Protein AF-A0A8T3AVR4-F1 (afdb_monomer)

Secondary structure (DSSP, 8-state):
-HHHHHHHHHT-TT--HHHHHHHHHHHHHHHTTS-HHHHHHHHHHHHHHHHH-GGGGGGTS-----S---------------TT-TT--HHHHHHHTSS----SS-S-GGGG-GGG---HHHHHHTT-SSHHHHHHHHHHHHHHH-TTT-----HHHHHT--HHHHHHHHHHS--SS------SS--S-SS-GGGSTT---------------------------------PPPP----

InterPro domains:
  IPR005612 CCAAT-binding factor [PF03914] (1-137)
  IPR027193 Nucleolar complex protein 4-like [PTHR12455] (3-201)

Organism: Dendrobium nobile (NCBI:txid94219)

Nearest PDB structures (foldseek):
  6rxt-assembly1_US  TM=8.540E-01  e=4.980E-08  Thermochaetoides thermophila
  7mq9-assembly1_SU  TM=8.862E-01  e=3.737E-07  Homo sapiens
  6zqb-assembly1_US  TM=7.939E-01  e=5.881E-07  Saccharomyces cerevisiae S288C
  6zqg-assembly1_US  TM=7.498E-01  e=2.905E-07  Saccharomyces cerevisiae S288C
  6zqe-assembly1_US  TM=7.770E-01  e=1.191E-06  Saccharomyces cerevisiae S288C

Mean predicted aligned error: 16.41 Å

Foldseek 3Di:
DVLLVVLVVLVDPPDDPLLLLLLLQLLLVVLVVDPPLVNLLSLLSNLLSCLSDVLQCCLAVVPPPPPPPPDDDDDDDDDDDDVPPPPDPPVNVVVVLVDAQADNPDPDSNPRCSSVGHSVSLVVQCPPPQVVSVVSSVVSVVCSVVVVPDDRDDSVVSVVDDPVVSVVVVVPDDDPDPPDPCDVDDDPDPDDCVVPPPDDPPPPPPPDPDDDDDDDDDDDDDDDDDDDDDDDDDDDDDD

Radius of gyration: 30.52 Å; Cα contacts (8 Å, |Δi|>4): 148; chains: 1; bounding box: 80×56×84 Å

Solvent-accessible surface area (backbone atoms only — not comparable to full-atom values): 15862 Å² total; per-residue (Å²): 106,72,69,56,52,48,51,60,65,70,64,50,90,83,66,54,63,50,49,54,28,25,50,44,50,53,47,40,60,47,40,80,77,44,58,72,38,56,28,54,41,47,53,44,51,43,50,40,49,45,73,72,37,67,87,49,42,54,31,76,55,68,78,73,76,71,92,77,73,89,73,91,81,85,90,84,86,89,84,96,82,72,99,82,69,89,79,69,54,71,67,60,61,54,55,62,71,72,57,71,60,50,44,83,86,51,85,51,43,82,77,15,35,31,79,70,30,66,54,60,54,55,63,55,40,45,73,39,92,51,66,71,51,14,52,50,47,57,49,48,60,57,42,68,74,45,57,90,81,56,77,82,68,69,61,72,74,39,64,77,49,38,65,68,52,54,51,52,51,59,73,66,50,85,72,93,62,83,87,66,89,70,58,97,58,84,72,92,58,97,69,59,63,83,80,39,82,92,58,78,84,78,82,80,79,77,80,79,77,89,70,89,80,90,78,91,89,89,83,75,91,80,82,83,77,88,79,88,72,91,76,83,82,81,85,81,82,89,130

pLDDT: mean 72.27, std 22.05, range [27.5, 94.25]

Sequence (239 aa):
MALQLLDTCLKSSYLPAYLAAAFTKKLSRLALSVPPSGELIIIALIHNLLRRHPSINFLVQQQVDDLVNGDASAEGDDFEENVRKSYADPAVQSMKHCIDPFNNEEANPLKSNAMRSSLWEIDTLRHHYCPAVSRFVASLENDLTVRAKTSEMAISDFSSGSYATIFREEVRRRIKQCPVAFYRETPTCLFNESDFPGWSFGDQQVAVEENGNGVDRVVGTITLESEDRDVKRLRIESY

Structure (mmCIF, N/CA/C/O backbone):
data_AF-A0A8T3AVR4-F1
#
_entry.id   AF-A0A8T3AVR4-F1
#
loop_
_atom_site.group_PDB
_atom_site.id
_atom_si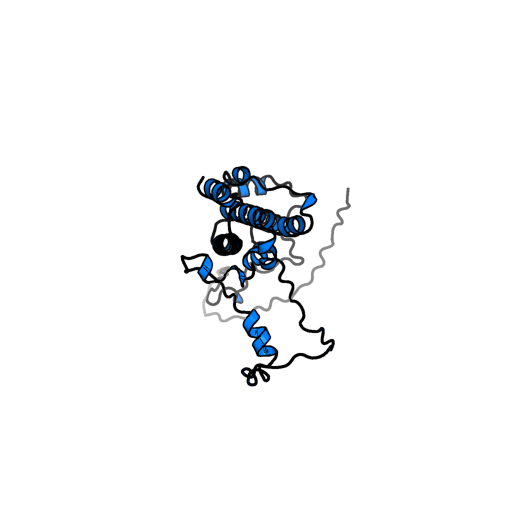te.type_symbol
_atom_site.label_atom_id
_atom_site.label_alt_id
_atom_site.label_comp_id
_atom_site.label_asym_id
_atom_site.label_entity_id
_atom_site.label_seq_id
_atom_site.pdbx_PDB_ins_code
_atom_site.Cartn_x
_atom_site.Cartn_y
_atom_site.Cartn_z
_atom_site.occupancy
_atom_site.B_iso_or_equiv
_atom_site.auth_seq_id
_atom_site.auth_comp_id
_atom_site.auth_asym_id
_atom_site.auth_atom_id
_atom_site.pdbx_PDB_model_num
ATOM 1 N N . MET A 1 1 ? 14.363 -4.534 10.040 1.00 69.44 1 MET A N 1
ATOM 2 C CA . MET A 1 1 ? 15.709 -4.922 9.553 1.00 69.44 1 MET A CA 1
ATOM 3 C C . MET A 1 1 ? 15.735 -5.253 8.058 1.00 69.44 1 MET A C 1
ATOM 5 O O . MET A 1 1 ? 16.339 -4.490 7.321 1.00 69.44 1 MET A O 1
ATOM 9 N N . ALA A 1 2 ? 15.059 -6.302 7.563 1.00 84.75 2 ALA A N 1
ATOM 10 C CA . ALA A 1 2 ? 15.118 -6.663 6.131 1.00 84.75 2 ALA A CA 1
ATOM 11 C C . ALA A 1 2 ? 14.652 -5.538 5.176 1.00 84.75 2 ALA A C 1
ATOM 13 O O . ALA A 1 2 ? 15.338 -5.220 4.211 1.00 84.75 2 ALA A O 1
ATOM 14 N N . LEU A 1 3 ? 13.538 -4.864 5.491 1.00 86.00 3 LEU A N 1
ATOM 15 C CA . LEU A 1 3 ? 13.007 -3.761 4.672 1.00 86.00 3 LEU A CA 1
ATOM 16 C C . LEU A 1 3 ? 13.887 -2.493 4.684 1.00 86.00 3 LEU A C 1
ATOM 18 O O . LEU A 1 3 ? 13.856 -1.718 3.736 1.00 86.00 3 LEU A O 1
ATOM 22 N N . GLN A 1 4 ? 14.707 -2.296 5.721 1.00 87.94 4 GLN A N 1
ATOM 23 C CA . GLN A 1 4 ? 15.661 -1.176 5.781 1.00 87.94 4 GLN A CA 1
ATOM 24 C C . GLN A 1 4 ? 16.862 -1.422 4.863 1.00 87.94 4 GLN A C 1
ATOM 26 O O . GLN A 1 4 ? 17.336 -0.511 4.186 1.00 87.94 4 GLN A O 1
ATOM 31 N N . LEU A 1 5 ? 17.334 -2.672 4.812 1.00 89.44 5 LEU A N 1
ATOM 32 C CA . LEU A 1 5 ? 18.354 -3.078 3.850 1.00 89.44 5 LEU A CA 1
ATOM 33 C C . LEU A 1 5 ? 17.823 -2.933 2.424 1.00 89.44 5 LEU A C 1
ATOM 35 O O . LEU A 1 5 ? 18.527 -2.396 1.577 1.00 89.44 5 LEU A O 1
ATOM 39 N N . LEU A 1 6 ? 16.564 -3.321 2.188 1.00 90.38 6 LEU A N 1
ATOM 40 C CA . LEU A 1 6 ? 15.919 -3.150 0.888 1.00 90.38 6 LEU A CA 1
ATOM 41 C C . LEU A 1 6 ? 15.901 -1.682 0.443 1.00 90.38 6 LEU A C 1
ATOM 43 O O . LEU A 1 6 ? 16.305 -1.404 -0.680 1.00 90.38 6 LEU A O 1
ATOM 47 N N . ASP A 1 7 ? 15.510 -0.739 1.307 1.00 89.94 7 ASP A N 1
ATOM 48 C CA . ASP A 1 7 ? 15.572 0.691 0.961 1.00 89.94 7 ASP A CA 1
ATOM 49 C C . ASP A 1 7 ? 16.989 1.156 0.644 1.00 89.94 7 ASP A C 1
ATOM 51 O O . ASP A 1 7 ? 17.198 1.902 -0.307 1.00 89.94 7 ASP A O 1
ATOM 55 N N . THR A 1 8 ? 17.975 0.676 1.402 1.00 89.00 8 THR A N 1
ATOM 56 C CA . THR A 1 8 ? 19.383 1.014 1.167 1.00 89.00 8 THR A CA 1
ATOM 57 C C . THR A 1 8 ? 19.847 0.498 -0.198 1.00 89.00 8 THR A C 1
ATOM 59 O O . THR A 1 8 ? 20.474 1.237 -0.954 1.00 89.00 8 THR A O 1
ATOM 62 N N . CYS A 1 9 ? 19.488 -0.739 -0.558 1.00 88.50 9 CYS A N 1
ATOM 63 C CA . CYS A 1 9 ? 19.758 -1.307 -1.880 1.00 88.50 9 CYS A CA 1
ATOM 64 C C . CYS A 1 9 ? 19.052 -0.521 -2.996 1.00 88.50 9 CYS A C 1
ATOM 66 O O . CYS A 1 9 ? 19.642 -0.272 -4.046 1.00 88.50 9 CYS A O 1
ATOM 68 N N . LEU A 1 10 ? 17.809 -0.096 -2.754 1.00 87.44 10 LEU A N 1
ATOM 69 C CA . LEU A 1 10 ? 16.985 0.653 -3.703 1.00 87.44 10 LEU A CA 1
ATOM 70 C C . LEU A 1 10 ? 17.291 2.162 -3.745 1.00 87.44 10 LEU A C 1
ATOM 72 O O . LEU A 1 10 ? 16.714 2.889 -4.550 1.00 87.44 10 LEU A O 1
ATOM 76 N N . LYS A 1 11 ? 18.209 2.652 -2.908 1.00 87.62 11 LYS A N 1
ATOM 77 C CA . LYS A 1 11 ? 18.705 4.037 -2.935 1.00 87.62 11 LYS A CA 1
ATOM 78 C C . LYS A 1 11 ? 19.833 4.249 -3.952 1.00 87.62 11 LYS A C 1
ATOM 80 O O . LYS A 1 11 ? 20.248 5.381 -4.183 1.00 87.62 11 LYS A O 1
ATOM 85 N N . SER A 1 12 ? 20.341 3.175 -4.558 1.00 89.12 12 SER A N 1
ATOM 86 C CA . SER A 1 12 ? 21.404 3.246 -5.563 1.00 89.12 12 SER A CA 1
ATOM 87 C C . SER A 1 12 ? 20.975 4.051 -6.799 1.00 89.12 12 SER A C 1
ATOM 89 O O . SER A 1 12 ? 19.903 3.834 -7.359 1.00 89.12 12 SER A O 1
ATOM 91 N N . SER A 1 13 ? 21.838 4.955 -7.270 1.00 78.38 13 SER A N 1
ATOM 92 C CA . SER A 1 13 ? 21.580 5.824 -8.429 1.00 78.38 13 SER A CA 1
ATOM 93 C C . SER A 1 13 ? 21.615 5.101 -9.780 1.00 78.38 13 SER A C 1
ATOM 95 O O . SER A 1 13 ? 21.202 5.669 -10.785 1.00 78.38 13 SER A O 1
ATOM 97 N N . TYR A 1 14 ? 22.111 3.861 -9.823 1.00 84.25 14 TYR A N 1
ATOM 98 C CA . TYR A 1 14 ? 22.295 3.084 -11.057 1.00 84.25 14 TYR A CA 1
ATOM 99 C C . TYR A 1 14 ? 21.166 2.077 -11.316 1.00 84.25 14 TYR A C 1
ATOM 101 O O . TYR A 1 14 ? 21.337 1.127 -12.080 1.00 84.25 14 TYR A O 1
ATOM 109 N N . LEU A 1 15 ? 20.014 2.247 -10.666 1.00 87.62 15 LEU A N 1
ATOM 110 C CA . LEU A 1 15 ? 18.887 1.335 -10.825 1.00 87.62 15 LEU A CA 1
ATOM 111 C C . LEU A 1 15 ? 18.096 1.674 -12.095 1.00 87.62 15 LEU A C 1
ATOM 113 O O . LEU A 1 15 ? 17.616 2.802 -12.239 1.00 87.62 15 LEU A O 1
ATOM 117 N N . PRO A 1 16 ? 17.921 0.715 -13.020 1.00 91.25 16 PRO A N 1
ATOM 118 C CA . PRO A 1 16 ? 17.122 0.950 -14.208 1.00 91.25 16 PRO A CA 1
ATOM 119 C C . PRO A 1 16 ? 15.631 1.046 -13.855 1.00 91.25 16 PRO A C 1
ATOM 121 O O . PRO A 1 16 ? 15.139 0.363 -12.954 1.00 91.25 16 PRO A O 1
ATOM 124 N N . ALA A 1 17 ? 14.886 1.858 -14.610 1.00 90.56 17 ALA A N 1
ATOM 125 C CA . ALA A 1 17 ? 13.476 2.150 -14.329 1.00 90.56 17 ALA A CA 1
ATOM 126 C C . ALA A 1 17 ? 12.586 0.893 -14.289 1.00 90.56 17 ALA A C 1
ATOM 128 O O . ALA A 1 17 ? 11.721 0.784 -13.423 1.00 90.56 17 ALA A O 1
ATOM 129 N N . TYR A 1 18 ? 12.839 -0.092 -15.162 1.00 92.00 18 TYR A N 1
ATOM 130 C CA . TYR A 1 18 ? 12.075 -1.346 -15.178 1.00 92.00 18 TYR A CA 1
ATOM 131 C C . TYR A 1 18 ? 12.213 -2.141 -13.875 1.00 92.00 18 TYR A C 1
ATOM 133 O O . TYR A 1 18 ? 11.280 -2.831 -13.470 1.00 92.00 18 TYR A O 1
ATOM 141 N N . LEU A 1 19 ? 13.373 -2.050 -13.217 1.00 92.50 19 LEU A N 1
ATOM 142 C CA . LEU A 1 19 ? 13.640 -2.748 -11.968 1.00 92.50 19 LEU A CA 1
ATOM 143 C C . LEU A 1 19 ? 12.878 -2.076 -10.831 1.00 92.50 19 LEU A C 1
ATOM 145 O O . LEU A 1 19 ? 12.188 -2.760 -10.081 1.00 92.50 19 LEU A O 1
ATOM 149 N N . ALA A 1 20 ? 12.944 -0.743 -10.757 1.00 92.25 20 ALA A N 1
ATOM 150 C CA . ALA A 1 20 ? 12.165 0.036 -9.801 1.00 92.25 20 ALA A CA 1
ATOM 151 C C . ALA A 1 20 ? 10.661 -0.241 -9.962 1.00 92.25 20 ALA A C 1
ATOM 153 O O . ALA A 1 20 ? 10.004 -0.569 -8.981 1.00 92.25 20 ALA A O 1
ATOM 154 N N . ALA A 1 21 ? 10.139 -0.230 -11.194 1.00 92.69 21 ALA A N 1
ATOM 155 C CA . ALA A 1 21 ? 8.742 -0.563 -11.472 1.00 92.69 21 ALA A CA 1
ATOM 156 C C . ALA A 1 21 ? 8.368 -1.984 -11.022 1.00 92.69 21 ALA A C 1
ATOM 158 O O . ALA A 1 21 ? 7.337 -2.168 -10.378 1.00 92.69 21 ALA A O 1
ATOM 159 N N . ALA A 1 22 ? 9.207 -2.984 -11.314 1.00 93.81 22 ALA A N 1
ATOM 160 C CA . ALA A 1 22 ? 8.967 -4.365 -10.895 1.00 93.81 22 ALA A CA 1
ATOM 161 C C . ALA A 1 22 ? 8.940 -4.513 -9.368 1.00 93.81 22 ALA A C 1
ATOM 163 O O . ALA A 1 22 ? 8.061 -5.192 -8.838 1.00 93.81 22 ALA A O 1
ATOM 164 N N . PHE A 1 23 ? 9.858 -3.853 -8.654 1.00 93.06 23 PHE A N 1
ATOM 165 C CA . PHE A 1 23 ? 9.856 -3.843 -7.192 1.00 93.06 23 PHE A CA 1
ATOM 166 C C . PHE A 1 23 ? 8.634 -3.122 -6.633 1.00 93.06 23 PHE A C 1
ATOM 168 O O . PHE A 1 23 ? 7.962 -3.689 -5.777 1.00 93.06 23 PHE A O 1
ATOM 175 N N . THR A 1 24 ? 8.307 -1.930 -7.134 1.00 93.69 24 THR A N 1
ATOM 176 C CA . THR A 1 24 ? 7.118 -1.183 -6.708 1.00 93.69 24 THR A CA 1
ATOM 177 C C . THR A 1 24 ? 5.860 -2.024 -6.893 1.00 93.69 24 THR A C 1
ATOM 179 O O . THR A 1 24 ? 5.106 -2.197 -5.944 1.00 93.69 24 THR A O 1
ATOM 182 N N . LYS A 1 25 ? 5.676 -2.641 -8.064 1.00 93.81 25 LYS A N 1
ATOM 183 C CA . LYS A 1 25 ? 4.500 -3.466 -8.358 1.00 93.81 25 LYS A CA 1
ATOM 184 C C . LYS A 1 25 ? 4.428 -4.735 -7.498 1.00 93.81 25 LYS A C 1
ATOM 186 O O . LYS A 1 25 ? 3.364 -5.047 -6.966 1.00 93.81 25 LYS A O 1
ATOM 191 N N . LYS A 1 26 ? 5.548 -5.443 -7.287 1.00 93.19 26 LYS A N 1
ATOM 192 C CA . LYS A 1 26 ? 5.595 -6.602 -6.370 1.00 93.19 26 LYS A CA 1
ATOM 193 C C . LYS A 1 26 ? 5.296 -6.204 -4.926 1.00 93.19 26 LYS A C 1
ATOM 195 O O . LYS A 1 26 ? 4.556 -6.906 -4.243 1.00 93.19 26 LYS A O 1
ATOM 200 N N . LEU A 1 27 ? 5.834 -5.075 -4.467 1.00 93.62 27 LEU A N 1
ATOM 201 C CA . LEU A 1 27 ? 5.554 -4.534 -3.138 1.00 93.62 27 LEU A CA 1
ATOM 202 C C . LEU A 1 27 ? 4.074 -4.153 -2.992 1.00 93.62 27 LEU A C 1
ATOM 204 O O . LEU A 1 27 ? 3.465 -4.494 -1.984 1.00 93.62 27 LEU A O 1
ATOM 208 N N . SER A 1 28 ? 3.473 -3.535 -4.009 1.00 94.25 28 SER A N 1
ATOM 209 C CA . SER A 1 28 ? 2.044 -3.204 -4.034 1.00 94.25 28 SER A CA 1
ATOM 210 C C . SER A 1 28 ? 1.148 -4.440 -3.950 1.00 94.25 28 SER A C 1
ATOM 212 O O . SER A 1 28 ? 0.216 -4.459 -3.152 1.00 94.25 28 SER A O 1
ATOM 214 N N . ARG A 1 29 ? 1.458 -5.508 -4.698 1.00 93.44 29 ARG A N 1
ATOM 215 C CA . ARG A 1 29 ? 0.756 -6.799 -4.578 1.00 93.44 29 ARG A CA 1
ATOM 216 C C . A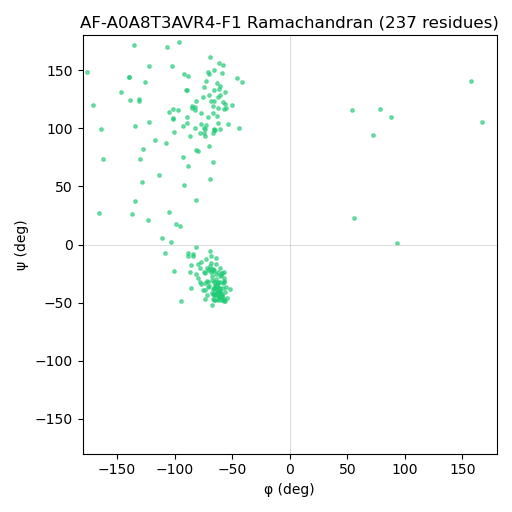RG A 1 29 ? 0.906 -7.406 -3.184 1.00 93.44 29 ARG A C 1
ATOM 218 O O . ARG A 1 29 ? -0.070 -7.894 -2.622 1.00 93.44 29 ARG A O 1
ATOM 225 N N . LEU A 1 30 ? 2.111 -7.349 -2.617 1.00 93.25 30 LEU A N 1
ATOM 226 C CA . LEU A 1 30 ? 2.380 -7.850 -1.272 1.00 93.25 30 LEU A CA 1
ATOM 227 C C . LEU A 1 30 ? 1.590 -7.070 -0.207 1.00 93.25 30 LEU A C 1
ATOM 229 O O . LEU A 1 30 ? 1.104 -7.675 0.745 1.00 93.25 30 LEU A O 1
ATOM 233 N N . ALA A 1 31 ? 1.414 -5.757 -0.383 1.00 93.94 31 ALA A N 1
ATOM 234 C CA . ALA A 1 31 ? 0.681 -4.906 0.552 1.00 93.94 31 ALA A CA 1
ATOM 235 C C . ALA A 1 31 ? -0.763 -5.384 0.792 1.00 93.94 31 ALA A C 1
ATOM 237 O O . ALA A 1 31 ? -1.238 -5.297 1.917 1.00 93.94 31 ALA A O 1
ATOM 238 N N . LEU A 1 32 ? -1.415 -5.983 -0.213 1.00 92.31 32 LEU A N 1
ATOM 239 C CA . LEU A 1 32 ? -2.785 -6.501 -0.091 1.00 92.31 32 LEU A CA 1
ATOM 240 C C . LEU A 1 32 ? -2.922 -7.712 0.847 1.00 92.31 32 LEU A C 1
ATOM 242 O O . LEU A 1 32 ? -4.020 -8.011 1.302 1.00 92.31 32 LEU A O 1
ATOM 246 N N . SER A 1 33 ? -1.835 -8.447 1.104 1.00 92.56 33 SER A N 1
ATOM 247 C CA . SER A 1 33 ? -1.848 -9.665 1.937 1.00 92.56 33 SER A CA 1
ATOM 248 C C . SER A 1 33 ? -1.169 -9.481 3.298 1.00 92.56 33 SER A C 1
ATOM 250 O O . SER A 1 33 ? -1.185 -10.384 4.133 1.00 92.56 33 SER A O 1
ATOM 252 N N . VAL A 1 34 ? -0.521 -8.338 3.521 1.00 92.69 34 VAL A N 1
ATOM 253 C CA . VAL A 1 34 ? 0.303 -8.075 4.706 1.00 92.69 34 VAL A CA 1
ATOM 254 C C . VAL A 1 34 ? -0.540 -7.423 5.813 1.00 92.69 34 VAL A C 1
ATOM 256 O O . VAL A 1 34 ? -1.452 -6.657 5.522 1.00 92.69 34 VAL A O 1
ATOM 259 N N . PRO A 1 35 ? -0.258 -7.686 7.107 1.00 93.00 35 PRO A N 1
ATOM 260 C CA . PRO A 1 35 ? -0.915 -6.981 8.209 1.00 93.00 35 PRO A CA 1
ATOM 261 C C . PRO A 1 35 ? -0.699 -5.457 8.135 1.00 93.00 35 PRO A C 1
ATOM 263 O O . PRO A 1 35 ? 0.363 -5.012 7.692 1.00 93.00 35 PRO A O 1
ATOM 266 N N . PRO A 1 36 ? -1.599 -4.636 8.712 1.00 92.12 36 PRO A N 1
ATOM 267 C CA . PRO A 1 36 ? -1.578 -3.172 8.565 1.00 92.12 36 PRO A CA 1
ATOM 268 C C . PRO A 1 36 ? -0.260 -2.536 9.025 1.00 92.12 36 PRO A C 1
ATOM 270 O O . PRO A 1 36 ? 0.167 -1.508 8.517 1.00 92.12 36 PRO A O 1
ATOM 273 N N . SER A 1 37 ? 0.433 -3.159 9.981 1.00 91.50 37 SER A N 1
ATOM 274 C CA . SER A 1 37 ? 1.741 -2.690 10.441 1.00 91.50 37 SER A CA 1
ATOM 275 C C . SER A 1 37 ? 2.839 -2.806 9.387 1.00 91.50 37 SER A C 1
ATOM 277 O O . SER A 1 37 ? 3.705 -1.939 9.319 1.00 91.50 37 SER A O 1
ATOM 279 N N . GLY A 1 38 ? 2.836 -3.882 8.597 1.00 92.12 38 GLY A N 1
ATOM 280 C CA . GLY A 1 38 ? 3.788 -4.055 7.502 1.00 92.12 38 GLY A CA 1
ATOM 281 C C . GLY A 1 38 ? 3.396 -3.225 6.284 1.00 92.12 38 GLY A C 1
ATOM 282 O O . GLY A 1 38 ? 4.263 -2.695 5.595 1.00 92.12 38 GLY A O 1
ATOM 283 N N . GLU A 1 39 ? 2.095 -3.047 6.075 1.00 93.50 39 GLU A N 1
ATOM 284 C CA . GLU A 1 39 ? 1.533 -2.247 4.994 1.00 93.50 39 GLU A CA 1
ATOM 285 C C . GLU A 1 39 ? 2.007 -0.788 5.042 1.00 93.50 39 GLU A C 1
ATOM 287 O O . GLU A 1 39 ? 2.477 -0.269 4.033 1.00 93.50 39 GLU A O 1
ATOM 292 N N . LEU A 1 40 ? 2.017 -0.157 6.226 1.00 92.44 40 LEU A N 1
ATOM 293 C CA . LEU A 1 40 ? 2.563 1.197 6.408 1.00 92.44 40 LEU A CA 1
ATOM 294 C C . LEU A 1 40 ? 4.028 1.297 5.936 1.00 92.44 40 LEU A C 1
ATOM 296 O O . LEU A 1 40 ? 4.407 2.262 5.278 1.00 92.44 40 LEU A O 1
ATOM 300 N N . ILE A 1 41 ? 4.860 0.288 6.222 1.00 93.12 41 ILE A N 1
ATOM 301 C CA . ILE A 1 41 ? 6.266 0.275 5.785 1.00 93.12 41 ILE A CA 1
ATOM 302 C C . ILE A 1 41 ? 6.354 0.150 4.258 1.00 93.12 41 ILE A C 1
ATOM 304 O O . ILE A 1 41 ? 7.167 0.822 3.622 1.00 93.12 41 ILE A O 1
ATOM 308 N N . ILE A 1 42 ? 5.520 -0.707 3.667 1.00 93.81 42 ILE A N 1
ATOM 309 C CA . ILE A 1 42 ? 5.482 -0.927 2.220 1.00 93.81 42 ILE A CA 1
ATOM 310 C C . ILE A 1 42 ? 5.020 0.341 1.487 1.00 93.81 42 ILE A C 1
ATOM 312 O O . ILE A 1 42 ? 5.644 0.729 0.501 1.00 93.81 42 ILE A O 1
ATOM 316 N N . ILE A 1 43 ? 3.994 1.031 1.991 1.00 92.75 43 ILE A N 1
ATOM 317 C CA . ILE A 1 43 ? 3.515 2.303 1.429 1.00 92.75 43 ILE A CA 1
ATOM 318 C C . ILE A 1 43 ? 4.626 3.363 1.478 1.00 92.75 43 ILE A C 1
ATOM 320 O O . ILE A 1 43 ? 4.874 4.036 0.476 1.00 92.75 43 ILE A O 1
ATOM 324 N N . ALA A 1 44 ? 5.357 3.466 2.594 1.00 92.25 44 ALA A N 1
ATOM 325 C CA . ALA A 1 44 ? 6.497 4.380 2.713 1.00 92.25 44 ALA A CA 1
ATOM 326 C C . ALA A 1 44 ? 7.618 4.059 1.702 1.00 92.25 44 ALA A C 1
ATOM 328 O O . ALA A 1 44 ? 8.182 4.964 1.084 1.00 92.25 44 ALA A O 1
ATOM 329 N N . LEU A 1 45 ? 7.922 2.774 1.491 1.00 92.12 45 LEU A N 1
ATOM 330 C CA . LEU A 1 45 ? 8.886 2.318 0.481 1.00 92.12 45 LEU A CA 1
ATOM 331 C C . LEU A 1 45 ? 8.449 2.695 -0.939 1.00 92.12 45 LEU A C 1
ATOM 333 O O . LEU A 1 45 ? 9.249 3.220 -1.712 1.00 92.12 45 LEU A O 1
ATOM 337 N N . ILE A 1 46 ? 7.182 2.456 -1.275 1.00 92.56 46 ILE A N 1
ATOM 338 C CA . ILE A 1 46 ? 6.613 2.790 -2.585 1.00 92.56 46 ILE A CA 1
ATOM 339 C C . ILE A 1 46 ? 6.666 4.301 -2.821 1.00 92.56 46 ILE A C 1
ATOM 341 O O . ILE A 1 46 ? 7.104 4.738 -3.886 1.00 92.56 46 ILE A O 1
ATOM 345 N N . HIS A 1 47 ? 6.314 5.101 -1.814 1.00 90.56 47 HIS A N 1
ATOM 346 C CA . HIS A 1 47 ? 6.440 6.555 -1.872 1.00 90.56 47 HIS A CA 1
ATOM 347 C C . HIS A 1 47 ? 7.875 6.999 -2.162 1.00 90.56 47 HIS A C 1
ATOM 349 O O . HIS A 1 47 ? 8.104 7.810 -3.062 1.00 90.56 47 HIS A O 1
ATOM 355 N N . ASN A 1 48 ? 8.850 6.443 -1.438 1.00 91.19 48 ASN A N 1
ATOM 356 C CA . ASN A 1 48 ? 10.260 6.753 -1.649 1.00 91.19 48 ASN A CA 1
ATOM 357 C C . ASN A 1 48 ? 10.716 6.368 -3.068 1.00 91.19 48 ASN A C 1
ATOM 359 O O . ASN A 1 48 ? 11.431 7.140 -3.702 1.00 91.19 48 ASN A O 1
ATOM 363 N N . LEU A 1 49 ? 10.268 5.228 -3.605 1.00 90.25 49 LEU A N 1
ATOM 364 C CA . LEU A 1 49 ? 10.600 4.791 -4.967 1.00 90.25 49 LEU A CA 1
ATOM 365 C C . LEU A 1 49 ? 10.030 5.718 -6.047 1.00 90.25 49 LEU A C 1
ATOM 367 O O . LEU A 1 49 ? 10.777 6.145 -6.928 1.00 90.25 49 LEU A O 1
ATOM 371 N N . LEU A 1 50 ? 8.747 6.082 -5.957 1.00 89.50 50 LEU A N 1
ATOM 372 C CA . LEU A 1 50 ? 8.099 7.025 -6.884 1.00 89.50 50 LEU A CA 1
ATOM 373 C C . LEU A 1 50 ? 8.765 8.415 -6.825 1.00 89.50 50 LEU A C 1
ATOM 375 O O . LEU A 1 50 ? 8.996 9.085 -7.836 1.00 89.50 50 LEU A O 1
ATOM 379 N N . ARG A 1 51 ? 9.174 8.835 -5.624 1.00 87.50 51 ARG A N 1
ATOM 380 C CA . ARG A 1 51 ? 9.899 10.090 -5.394 1.00 87.50 51 ARG A CA 1
ATOM 381 C C . ARG A 1 51 ? 11.362 10.054 -5.838 1.00 87.50 51 ARG A C 1
ATOM 383 O O . ARG A 1 51 ? 11.913 11.117 -6.114 1.00 87.50 51 ARG A O 1
ATOM 390 N N . ARG A 1 52 ? 12.015 8.899 -5.935 1.00 87.00 52 ARG A N 1
ATOM 391 C CA . ARG A 1 52 ? 13.386 8.799 -6.472 1.00 87.00 52 ARG A CA 1
ATOM 392 C C . ARG A 1 52 ? 13.388 8.668 -7.991 1.00 87.00 52 ARG A C 1
ATOM 394 O O . ARG A 1 52 ? 14.205 9.295 -8.660 1.00 87.00 52 ARG A O 1
ATOM 401 N N . HIS A 1 53 ? 12.426 7.933 -8.543 1.00 88.69 53 HIS A N 1
ATOM 402 C CA . HIS A 1 53 ? 12.352 7.626 -9.968 1.00 88.69 53 HIS A CA 1
ATOM 403 C C . HIS A 1 53 ? 11.083 8.230 -10.596 1.00 88.69 53 HIS A C 1
ATOM 405 O O . HIS A 1 53 ? 10.055 7.564 -10.664 1.00 88.69 53 HIS A O 1
ATOM 411 N N . PRO A 1 54 ? 11.124 9.475 -11.118 1.00 86.81 54 PRO A N 1
ATOM 412 C CA . PRO A 1 54 ? 9.966 10.066 -11.802 1.00 86.81 54 PRO A CA 1
ATOM 413 C C . PRO A 1 54 ? 9.503 9.248 -13.016 1.00 86.81 54 PRO A C 1
ATOM 415 O O . PRO A 1 54 ? 8.337 9.311 -13.390 1.00 86.81 54 PRO A O 1
ATOM 418 N N . SER A 1 55 ? 10.404 8.465 -13.615 1.00 87.31 55 SER A N 1
ATOM 419 C CA . SER A 1 55 ? 10.124 7.627 -14.778 1.00 87.31 55 SER A CA 1
ATOM 420 C C . SER A 1 55 ? 9.104 6.524 -14.523 1.00 87.31 55 SER A C 1
ATOM 422 O O . SER A 1 55 ? 8.599 5.999 -15.500 1.00 87.31 55 SER A O 1
ATOM 424 N N . ILE A 1 56 ? 8.796 6.168 -13.270 1.00 88.88 56 ILE A N 1
ATOM 425 C CA . ILE A 1 56 ? 7.786 5.151 -12.925 1.00 88.88 56 ILE A CA 1
ATOM 426 C C . ILE A 1 56 ? 6.461 5.759 -12.437 1.00 88.88 56 ILE A C 1
ATOM 428 O O . ILE A 1 56 ? 5.534 5.023 -12.107 1.00 88.88 56 ILE A O 1
ATOM 432 N N . ASN A 1 57 ? 6.329 7.091 -12.413 1.00 87.50 57 ASN A N 1
ATOM 433 C CA . ASN A 1 57 ? 5.105 7.760 -11.951 1.00 87.50 57 ASN A CA 1
ATOM 434 C C . ASN A 1 57 ? 3.895 7.515 -12.864 1.00 87.50 57 ASN A C 1
ATOM 436 O O . ASN A 1 57 ? 2.759 7.623 -12.399 1.00 87.50 57 ASN A O 1
ATOM 440 N N . PHE A 1 58 ? 4.120 7.128 -14.125 1.00 87.12 58 PHE A N 1
ATOM 441 C CA . PHE A 1 58 ? 3.047 6.747 -15.049 1.00 87.12 58 PHE A CA 1
ATOM 442 C C . PHE A 1 58 ? 2.227 5.545 -14.543 1.00 87.12 58 PHE A C 1
ATOM 444 O O . PHE A 1 58 ? 1.097 5.350 -14.975 1.00 87.12 58 PHE A O 1
ATOM 451 N N . LEU A 1 59 ? 2.778 4.744 -13.618 1.00 85.69 59 LEU A N 1
ATOM 452 C CA . LEU A 1 59 ? 2.077 3.617 -13.001 1.00 85.69 59 LEU A CA 1
ATOM 453 C C . LEU A 1 59 ? 0.917 4.061 -12.091 1.00 85.69 59 LEU A C 1
ATOM 455 O O . LEU A 1 59 ? -0.015 3.288 -11.873 1.00 85.69 59 LEU A O 1
ATOM 459 N N . VAL A 1 60 ? 1.007 5.269 -11.523 1.00 83.62 60 VAL A N 1
ATOM 460 C CA . VAL A 1 60 ? -0.039 5.876 -10.680 1.00 83.62 60 VAL A CA 1
ATOM 461 C C . VAL A 1 60 ? -0.932 6.769 -11.531 1.00 83.62 60 VAL A C 1
ATOM 463 O O . VAL A 1 60 ? -2.150 6.651 -11.478 1.00 83.62 60 VAL A O 1
ATOM 466 N N . GLN A 1 61 ? -0.317 7.633 -12.339 1.00 76.38 61 GLN A N 1
ATOM 467 C CA . GLN A 1 61 ? -1.021 8.532 -13.240 1.00 76.38 61 GLN A CA 1
ATOM 468 C C . GLN A 1 61 ? -0.831 8.043 -14.671 1.00 76.38 61 GLN A C 1
ATOM 470 O O . GLN A 1 61 ? 0.086 8.478 -15.370 1.00 76.38 61 GLN A O 1
ATOM 475 N N . GLN A 1 62 ? -1.699 7.138 -15.117 1.00 68.06 62 GLN A N 1
ATOM 476 C CA . GLN A 1 62 ? -1.741 6.807 -16.531 1.00 68.06 62 GLN A CA 1
ATOM 477 C C . GLN A 1 62 ? -2.424 7.972 -17.248 1.00 68.06 62 GLN A C 1
ATOM 479 O O . GLN A 1 62 ? -3.645 8.113 -17.200 1.00 68.06 62 GLN A O 1
ATOM 484 N N . GLN A 1 63 ? -1.629 8.846 -17.871 1.00 59.09 63 GLN A N 1
ATOM 485 C CA . GLN A 1 63 ? -2.160 9.749 -18.883 1.00 59.09 63 GLN A CA 1
ATOM 486 C C . GLN A 1 63 ? -2.599 8.856 -20.035 1.00 59.09 63 GLN A C 1
ATOM 488 O O . GLN A 1 63 ? -1.783 8.333 -20.792 1.00 59.09 63 GLN A O 1
ATOM 493 N N . VAL A 1 64 ? -3.895 8.572 -20.077 1.00 57.91 64 VAL A N 1
ATOM 494 C CA . VAL A 1 64 ? -4.525 8.078 -21.288 1.00 57.91 64 VAL A CA 1
ATOM 495 C C . VAL A 1 64 ? -4.424 9.257 -22.239 1.00 57.91 64 VAL A C 1
ATOM 497 O O . VAL A 1 64 ? -5.194 10.205 -22.125 1.00 57.91 64 VAL A O 1
ATOM 500 N N . ASP A 1 65 ? -3.394 9.265 -23.083 1.00 47.78 65 ASP A N 1
ATOM 501 C CA . ASP A 1 65 ? -3.414 10.123 -24.256 1.00 47.78 65 ASP A CA 1
ATOM 502 C C . ASP A 1 65 ? -4.624 9.659 -25.059 1.00 47.78 65 ASP A C 1
ATOM 504 O O . ASP A 1 65 ? -4.606 8.613 -25.716 1.00 47.78 65 ASP A O 1
ATOM 508 N N . ASP A 1 66 ? -5.719 10.401 -24.910 1.00 42.69 66 ASP A N 1
ATOM 509 C CA . ASP A 1 66 ? -6.872 10.308 -25.775 1.00 42.69 66 ASP A CA 1
ATOM 510 C C . ASP A 1 66 ? -6.342 10.489 -27.198 1.00 42.69 66 ASP A C 1
ATOM 512 O O . ASP A 1 66 ? -6.019 11.596 -27.633 1.00 42.69 66 ASP A O 1
ATOM 516 N N . LEU A 1 67 ? -6.244 9.389 -27.945 1.00 47.72 67 LEU A N 1
ATOM 517 C CA . LEU A 1 67 ? -6.087 9.398 -29.397 1.00 4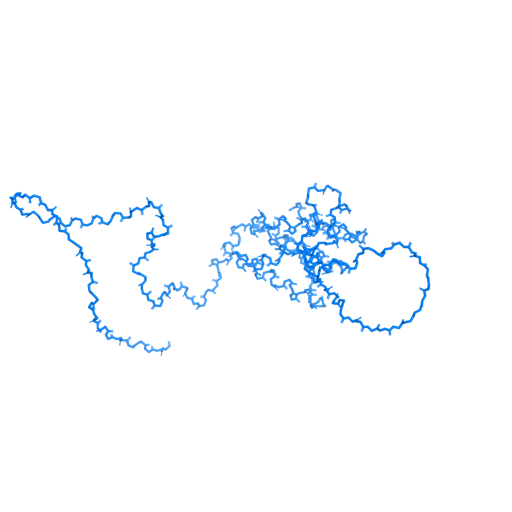7.72 67 LEU A CA 1
ATOM 518 C C . LEU A 1 67 ? -7.393 9.898 -30.042 1.00 47.72 67 LEU A C 1
ATOM 520 O O . LEU A 1 67 ? -8.012 9.224 -30.859 1.00 47.72 67 LEU A O 1
ATOM 524 N N . VAL A 1 68 ? -7.817 11.096 -29.645 1.00 49.53 68 VAL A N 1
ATOM 525 C CA . VAL A 1 68 ? -8.848 11.923 -30.266 1.00 49.53 68 VAL A CA 1
ATOM 526 C C . VAL A 1 68 ? -8.248 13.313 -30.470 1.00 49.53 68 VAL A C 1
ATOM 528 O O . VAL A 1 68 ? -8.793 14.317 -30.044 1.00 49.53 68 VAL A O 1
ATOM 531 N N . ASN A 1 69 ? -7.097 13.376 -31.131 1.00 40.59 69 ASN A N 1
ATOM 532 C CA . ASN A 1 69 ? -6.710 14.547 -31.908 1.00 40.59 69 ASN A CA 1
ATOM 533 C C . ASN A 1 69 ? -6.354 14.035 -33.297 1.00 40.59 69 ASN A C 1
ATOM 535 O O . ASN A 1 69 ? -5.214 13.713 -33.615 1.00 40.59 69 ASN A O 1
ATOM 539 N N . GLY A 1 70 ? -7.411 13.842 -34.084 1.00 50.72 70 GLY A N 1
ATOM 540 C CA . GLY A 1 70 ? -7.285 13.820 -35.524 1.00 50.72 70 GLY A CA 1
ATOM 541 C C . GLY A 1 70 ? -7.063 15.249 -35.988 1.00 50.72 70 GLY A C 1
ATOM 542 O O . GLY A 1 70 ? -8.023 16.001 -36.128 1.00 50.72 70 GLY A O 1
ATOM 543 N N . ASP A 1 71 ? -5.818 15.612 -36.248 1.00 38.88 71 ASP A N 1
ATOM 544 C CA . ASP A 1 71 ? -5.498 16.725 -37.120 1.00 38.88 71 ASP A CA 1
ATOM 545 C C . ASP A 1 71 ? -4.441 16.317 -38.148 1.00 38.88 71 ASP A C 1
ATOM 547 O O . ASP A 1 71 ? -3.398 15.724 -37.887 1.00 38.88 71 ASP A O 1
ATOM 551 N N . ALA A 1 72 ? -4.837 16.548 -39.392 1.00 49.53 72 ALA A N 1
ATOM 552 C CA . ALA A 1 72 ? -4.159 16.149 -40.597 1.00 49.53 72 ALA A CA 1
ATOM 553 C C . ALA A 1 72 ? -2.929 17.023 -40.847 1.00 49.53 72 ALA A C 1
ATOM 555 O O . ALA A 1 72 ? -3.044 18.247 -40.822 1.00 49.53 72 ALA A O 1
ATOM 556 N N . SER A 1 73 ? -1.800 16.407 -41.211 1.00 40.31 73 SER A N 1
ATOM 557 C CA . SER A 1 73 ? -0.827 16.976 -42.156 1.00 40.31 73 SER A CA 1
ATOM 558 C C . SER A 1 73 ? 0.142 15.906 -42.680 1.00 40.31 73 SER A C 1
ATOM 560 O O . SER A 1 73 ? 1.094 15.531 -42.011 1.00 40.31 73 SER A O 1
ATOM 562 N N . ALA A 1 74 ? -0.168 15.439 -43.892 1.00 42.91 74 ALA A N 1
ATOM 563 C CA . ALA A 1 74 ? 0.721 15.262 -45.046 1.00 42.91 74 ALA A CA 1
ATOM 564 C C . ALA A 1 74 ? 2.036 14.435 -44.957 1.00 42.91 74 ALA A C 1
ATOM 566 O O . ALA A 1 74 ? 3.033 14.880 -44.401 1.00 42.91 74 ALA A O 1
ATOM 567 N N . GLU A 1 75 ? 2.006 13.343 -45.743 1.00 37.97 75 GLU A N 1
ATOM 568 C CA . GLU A 1 75 ? 3.009 12.874 -46.731 1.00 37.97 75 GLU A CA 1
ATOM 569 C C . GLU A 1 75 ? 4.290 12.160 -46.238 1.00 37.97 75 GLU A C 1
ATOM 571 O O . GLU A 1 75 ? 5.179 12.754 -45.632 1.00 37.97 75 GLU A O 1
ATOM 576 N N . GLY A 1 76 ? 4.430 10.883 -46.627 1.00 34.69 76 GLY A N 1
ATOM 577 C CA . GLY A 1 76 ? 5.682 10.121 -46.560 1.00 34.69 76 GLY A CA 1
ATOM 578 C C . GLY A 1 76 ? 5.483 8.615 -46.774 1.00 34.69 76 GLY A C 1
ATOM 579 O O . GLY A 1 76 ? 4.975 7.936 -45.889 1.00 34.69 76 GLY A O 1
ATOM 580 N N . ASP A 1 77 ? 5.874 8.142 -47.955 1.00 35.75 77 ASP A N 1
ATOM 581 C CA . ASP A 1 77 ? 5.635 6.832 -48.581 1.00 35.75 77 ASP A CA 1
ATOM 582 C C . ASP A 1 77 ? 6.354 5.617 -47.936 1.00 35.75 77 ASP A C 1
ATOM 584 O O . ASP A 1 77 ? 7.376 5.763 -47.264 1.00 35.75 77 ASP A O 1
ATOM 588 N N . ASP A 1 78 ? 5.830 4.425 -48.259 1.00 34.88 78 ASP A N 1
ATOM 589 C CA . ASP A 1 78 ? 6.457 3.083 -48.271 1.00 34.88 78 ASP A CA 1
ATOM 590 C C . ASP A 1 78 ? 6.799 2.323 -46.961 1.00 34.88 78 ASP A C 1
ATOM 592 O O . ASP A 1 78 ? 7.922 2.378 -46.463 1.00 34.88 78 ASP A O 1
ATOM 596 N N . PHE A 1 79 ? 5.890 1.441 -46.498 1.00 35.88 79 PHE A N 1
ATOM 597 C CA . PHE A 1 79 ? 6.132 -0.025 -46.459 1.00 35.88 79 PHE A CA 1
ATOM 598 C C . PHE A 1 79 ? 4.857 -0.816 -46.091 1.00 35.88 79 PHE A C 1
ATOM 600 O O . PHE A 1 79 ? 4.257 -0.663 -45.025 1.00 35.88 79 PHE A O 1
ATOM 607 N N . GLU A 1 80 ? 4.449 -1.694 -47.001 1.00 44.41 80 GLU A N 1
ATOM 608 C CA . GLU A 1 80 ? 3.185 -2.426 -47.019 1.00 44.41 80 GLU A CA 1
ATOM 609 C C . GLU A 1 80 ? 3.256 -3.741 -46.214 1.00 44.41 80 GLU A C 1
ATOM 611 O O . GLU A 1 80 ? 3.617 -4.779 -46.753 1.00 44.41 80 GLU A O 1
ATOM 616 N N . GLU A 1 81 ? 2.876 -3.727 -44.928 1.00 40.59 81 GLU A N 1
ATOM 617 C CA . GLU A 1 81 ? 2.368 -4.924 -44.221 1.00 40.59 81 GLU A CA 1
ATOM 618 C C . GLU A 1 81 ? 1.612 -4.545 -42.929 1.00 40.59 81 GLU A C 1
ATOM 620 O O . GLU A 1 81 ? 2.130 -4.712 -41.830 1.00 40.59 81 GLU A O 1
ATOM 625 N N . ASN A 1 82 ? 0.384 -4.003 -43.012 1.00 37.59 82 ASN A N 1
ATOM 626 C CA . ASN A 1 82 ? -0.554 -4.006 -41.861 1.00 37.59 82 ASN A CA 1
ATOM 627 C C . ASN A 1 82 ? -2.029 -3.662 -42.191 1.00 37.59 82 ASN A C 1
ATOM 629 O O . ASN A 1 82 ? -2.783 -3.216 -41.326 1.00 37.59 82 ASN A O 1
ATOM 633 N N . VAL A 1 83 ? -2.513 -3.919 -43.413 1.00 40.28 83 VAL A N 1
ATOM 634 C CA . VAL A 1 83 ? -3.899 -3.587 -43.837 1.00 40.28 83 VAL A CA 1
ATOM 635 C C . VAL A 1 83 ? -4.943 -4.634 -43.382 1.00 40.28 83 VAL A C 1
ATOM 637 O O . VAL A 1 83 ? -5.886 -4.963 -44.092 1.00 40.28 83 VAL A O 1
ATOM 640 N N . ARG A 1 84 ? -4.816 -5.200 -42.171 1.00 40.50 84 ARG A N 1
ATOM 641 C CA . ARG A 1 84 ? -5.846 -6.104 -41.596 1.00 40.50 84 ARG A CA 1
ATOM 642 C C . ARG A 1 84 ? -6.162 -5.873 -40.114 1.00 40.50 84 ARG A C 1
ATOM 644 O O . ARG A 1 84 ? -6.614 -6.788 -39.431 1.00 40.50 84 ARG A O 1
ATOM 651 N N . LYS A 1 85 ? -5.968 -4.657 -39.596 1.00 44.03 85 LYS A N 1
ATOM 652 C CA . LYS A 1 85 ? -6.330 -4.312 -38.204 1.00 44.03 85 LYS A CA 1
ATOM 653 C C . LYS A 1 85 ? -7.298 -3.133 -38.065 1.00 44.03 85 LYS A C 1
ATOM 655 O O . LYS A 1 85 ? -7.385 -2.550 -36.992 1.00 44.03 85 LYS A O 1
ATOM 660 N N . SER A 1 86 ? -8.046 -2.803 -39.116 1.00 39.81 86 SER A N 1
ATOM 661 C CA . SER A 1 86 ? -8.993 -1.675 -39.144 1.00 39.81 86 SER A CA 1
ATOM 662 C C . SER A 1 86 ? -10.453 -2.039 -38.818 1.00 39.81 86 SER A C 1
ATOM 664 O O . SER A 1 86 ? -11.340 -1.226 -39.043 1.00 39.81 86 SER A O 1
ATOM 666 N N . TYR A 1 87 ? -10.719 -3.215 -38.233 1.00 43.41 87 TYR A N 1
ATOM 667 C CA . TYR A 1 87 ? -12.062 -3.599 -37.754 1.00 43.41 87 TYR A CA 1
ATOM 668 C C . TYR A 1 87 ? -12.030 -4.226 -36.353 1.00 43.41 87 TYR A C 1
ATOM 670 O O . TYR A 1 87 ? -12.725 -5.201 -36.080 1.00 43.41 87 TYR A O 1
ATOM 678 N N . ALA A 1 88 ? -11.176 -3.724 -35.459 1.00 46.69 88 ALA A N 1
ATOM 679 C CA . ALA A 1 88 ? -11.300 -4.058 -34.045 1.00 46.69 88 ALA A CA 1
ATOM 680 C C . ALA A 1 88 ? -12.229 -3.028 -33.400 1.00 46.69 88 ALA A C 1
ATOM 682 O O . ALA A 1 88 ? -11.844 -1.867 -33.276 1.00 46.69 88 ALA A O 1
ATOM 683 N N . ASP A 1 89 ? -13.435 -3.460 -33.021 1.00 47.91 89 ASP A N 1
ATOM 684 C CA . ASP A 1 89 ? -14.400 -2.665 -32.260 1.00 47.91 89 ASP A CA 1
ATOM 685 C C . ASP A 1 89 ? -13.706 -1.853 -31.146 1.00 47.91 89 ASP A C 1
ATOM 687 O O . ASP A 1 89 ? -12.844 -2.400 -30.443 1.00 47.91 89 ASP A O 1
ATOM 691 N N . PRO A 1 90 ? -14.095 -0.587 -30.900 1.00 53.56 90 PRO A N 1
ATOM 692 C CA . PRO A 1 90 ? -13.561 0.205 -29.785 1.00 53.56 90 PRO A CA 1
ATOM 693 C C . PRO A 1 90 ? -13.781 -0.485 -28.424 1.00 53.56 90 PRO A C 1
ATOM 695 O O . PRO A 1 90 ? -12.990 -0.309 -27.497 1.00 53.56 90 PRO A O 1
ATOM 698 N N . ALA A 1 91 ? -14.779 -1.372 -28.330 1.00 53.06 91 ALA A N 1
ATOM 699 C CA . ALA A 1 91 ? -14.991 -2.260 -27.189 1.00 53.06 91 ALA A CA 1
ATOM 700 C C . ALA A 1 91 ? -13.832 -3.258 -26.965 1.00 53.06 91 ALA A C 1
ATOM 702 O O . ALA A 1 91 ? -13.467 -3.536 -25.827 1.00 53.06 91 ALA A O 1
ATOM 703 N N . VAL A 1 92 ? -13.190 -3.762 -28.025 1.00 52.41 92 VAL A N 1
ATOM 704 C CA . VAL A 1 92 ? -12.079 -4.731 -27.940 1.00 52.41 92 VAL A CA 1
ATOM 705 C C . VAL A 1 92 ? -10.748 -4.044 -27.599 1.00 52.41 92 VAL A C 1
ATOM 707 O O . VAL A 1 92 ? -9.890 -4.645 -26.947 1.00 52.41 92 VAL A O 1
ATOM 710 N N . GLN A 1 93 ? -10.560 -2.775 -27.983 1.00 51.78 93 GLN A N 1
ATOM 711 C CA . GLN A 1 93 ? -9.412 -1.971 -27.531 1.00 51.78 93 GLN A CA 1
ATOM 712 C C . GLN A 1 93 ? -9.556 -1.540 -26.065 1.00 51.78 93 GLN A C 1
ATOM 714 O O . GLN A 1 93 ? -8.583 -1.621 -25.315 1.00 51.78 93 GLN A O 1
ATOM 719 N N . SER A 1 94 ? -10.768 -1.184 -25.634 1.00 50.84 94 SER A N 1
ATOM 720 C CA . SER A 1 94 ? -11.104 -0.942 -24.225 1.00 50.84 94 SER A CA 1
ATOM 721 C C . SER A 1 94 ? -10.871 -2.189 -23.356 1.00 50.84 94 SER A C 1
ATOM 723 O O . SER A 1 94 ? -10.194 -2.100 -22.334 1.00 50.84 94 SER A O 1
ATOM 725 N N . MET A 1 95 ? -11.295 -3.381 -23.801 1.00 48.72 95 MET A N 1
ATOM 726 C CA . MET A 1 95 ? -11.099 -4.626 -23.036 1.00 48.72 95 MET A CA 1
ATOM 727 C C . MET A 1 95 ? -9.626 -5.017 -22.838 1.00 48.72 95 MET A C 1
ATOM 729 O O . MET A 1 95 ? -9.285 -5.609 -21.814 1.00 48.72 95 MET A O 1
ATOM 733 N N . LYS A 1 96 ? -8.723 -4.671 -23.770 1.00 54.28 96 LYS A N 1
ATOM 734 C CA . LYS A 1 96 ? -7.275 -4.910 -23.595 1.00 54.28 96 LYS A CA 1
ATOM 735 C C . LYS A 1 96 ? -6.654 -4.074 -22.476 1.00 54.28 96 LYS A C 1
ATOM 737 O O . LYS A 1 96 ? -5.623 -4.478 -21.951 1.00 54.28 96 LYS A O 1
ATOM 742 N N . HIS A 1 97 ? -7.274 -2.957 -22.104 1.00 55.94 97 HIS A N 1
ATOM 743 C CA . HIS A 1 97 ? -6.817 -2.108 -21.004 1.00 55.94 97 HIS A CA 1
ATOM 744 C C . HIS A 1 97 ? -7.312 -2.587 -19.630 1.00 55.94 97 HIS A C 1
ATOM 746 O O . HIS A 1 97 ? -6.832 -2.098 -18.613 1.00 55.94 97 HIS A O 1
ATOM 752 N N . CYS A 1 98 ? -8.232 -3.557 -19.572 1.00 61.97 98 CYS A N 1
ATOM 753 C CA . CYS A 1 98 ? -8.751 -4.076 -18.303 1.00 61.97 98 CYS A CA 1
ATOM 754 C C . CYS A 1 98 ? -7.888 -5.190 -17.692 1.00 61.97 98 CYS A C 1
ATOM 756 O O . CYS A 1 98 ? -8.033 -5.491 -16.509 1.00 61.97 98 CYS A O 1
ATOM 758 N N . ILE A 1 99 ? -7.004 -5.817 -18.474 1.00 79.25 99 ILE A N 1
ATOM 759 C CA . ILE A 1 99 ? -6.165 -6.922 -17.998 1.00 79.25 99 ILE A CA 1
ATOM 760 C C . ILE A 1 99 ? -4.763 -6.388 -17.720 1.00 79.25 99 ILE A C 1
ATOM 762 O O . ILE A 1 99 ? -4.005 -6.094 -18.643 1.00 79.25 99 ILE A O 1
ATOM 766 N N . ASP A 1 100 ? -4.430 -6.285 -16.433 1.00 87.19 100 ASP A N 1
ATOM 767 C CA . ASP A 1 100 ? -3.101 -5.905 -15.952 1.00 87.19 100 ASP A CA 1
ATOM 768 C C . ASP A 1 100 ? -2.025 -6.866 -16.518 1.00 87.19 100 ASP A C 1
ATOM 770 O O . ASP A 1 100 ? -2.059 -8.058 -16.200 1.00 87.19 100 ASP A O 1
ATOM 774 N N . PRO A 1 101 ? -1.062 -6.393 -17.340 1.00 87.88 101 PRO A N 1
ATOM 775 C CA . PRO A 1 101 ? -0.040 -7.243 -17.962 1.00 87.88 101 PRO A CA 1
ATOM 776 C C . PRO A 1 101 ? 0.996 -7.832 -16.992 1.00 87.88 101 PRO A C 1
ATOM 778 O O . PRO A 1 101 ? 1.877 -8.582 -17.427 1.00 87.88 101 PRO A O 1
ATOM 781 N N . PHE A 1 102 ? 0.961 -7.449 -15.713 1.00 90.88 102 PHE A N 1
ATOM 782 C CA . PHE A 1 102 ? 1.959 -7.831 -14.721 1.00 90.88 102 PHE A CA 1
ATOM 783 C C . PHE A 1 102 ? 1.898 -9.317 -14.329 1.00 90.88 102 PHE A C 1
ATOM 785 O O . PHE A 1 102 ? 0.861 -9.818 -13.893 1.00 90.88 102 PHE A O 1
ATOM 792 N N . ASN A 1 103 ? 3.047 -10.001 -14.383 1.00 91.44 103 ASN A N 1
ATOM 793 C CA . ASN A 1 103 ? 3.197 -11.377 -13.900 1.00 91.44 103 ASN A CA 1
ATOM 794 C C . ASN A 1 103 ? 3.946 -11.421 -12.555 1.00 91.44 103 ASN A C 1
ATOM 796 O O . ASN A 1 103 ? 5.141 -11.122 -12.491 1.00 91.44 103 ASN A O 1
ATOM 800 N N . ASN A 1 104 ? 3.254 -11.832 -11.486 1.00 89.19 104 ASN A N 1
ATOM 801 C CA . ASN A 1 104 ? 3.810 -11.891 -10.130 1.00 89.19 104 ASN A CA 1
ATOM 802 C C . ASN A 1 104 ? 4.847 -13.013 -9.938 1.00 89.19 104 ASN A C 1
ATOM 804 O O . ASN A 1 104 ? 5.859 -12.812 -9.257 1.00 89.19 104 ASN A O 1
ATOM 808 N N . GLU A 1 105 ? 4.616 -14.159 -10.581 1.00 90.44 105 GLU A N 1
ATOM 809 C CA . GLU A 1 105 ? 5.406 -15.387 -10.409 1.00 90.44 105 GLU A CA 1
ATOM 810 C C . GLU A 1 105 ? 6.750 -15.337 -11.148 1.00 90.44 105 GLU A C 1
ATOM 812 O O . GLU A 1 105 ? 7.656 -16.124 -10.882 1.00 90.44 105 GLU A O 1
ATOM 817 N N . GLU A 1 106 ? 6.918 -14.384 -12.066 1.00 91.81 106 GLU A N 1
ATOM 818 C CA . GLU A 1 106 ? 8.164 -14.227 -12.807 1.00 91.81 106 GLU A CA 1
ATOM 819 C C . GLU A 1 106 ? 9.294 -13.749 -11.878 1.00 91.81 106 GLU A C 1
ATOM 821 O O . GLU A 1 106 ? 9.213 -12.691 -11.240 1.00 91.81 106 GLU A O 1
ATOM 826 N N . ALA A 1 107 ? 10.386 -14.515 -11.828 1.00 89.56 107 ALA A N 1
ATOM 827 C CA . ALA A 1 107 ? 11.565 -14.179 -11.034 1.00 89.56 107 ALA A CA 1
ATOM 828 C C . ALA A 1 107 ? 12.375 -13.025 -11.651 1.00 89.56 107 ALA A C 1
ATOM 830 O O . ALA A 1 107 ? 12.949 -12.216 -10.922 1.00 89.56 107 ALA A O 1
ATOM 831 N N . ASN A 1 108 ? 12.409 -12.914 -12.987 1.00 91.81 108 ASN A N 1
ATOM 832 C CA . ASN A 1 108 ? 13.161 -11.859 -13.660 1.00 91.81 108 ASN A CA 1
ATOM 833 C C . ASN A 1 108 ? 12.359 -10.547 -13.707 1.00 91.81 108 ASN A C 1
ATOM 835 O O . ASN A 1 108 ? 11.339 -10.472 -1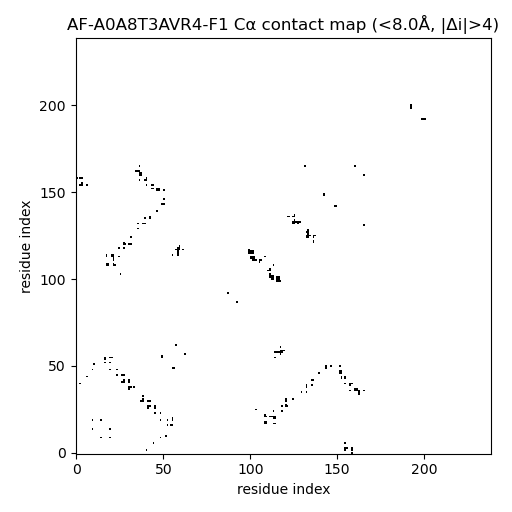4.398 1.00 91.81 108 ASN A O 1
ATOM 839 N N . PRO A 1 109 ? 12.844 -9.454 -13.091 1.00 88.44 109 PRO A N 1
ATOM 840 C CA . PRO A 1 109 ? 12.104 -8.192 -13.040 1.00 88.44 109 PRO A CA 1
ATOM 841 C C . PRO A 1 109 ? 11.857 -7.602 -14.434 1.00 88.44 109 PRO A C 1
ATOM 843 O O . PRO A 1 109 ? 10.797 -7.034 -14.679 1.00 88.44 109 PRO A O 1
ATOM 846 N N . LEU A 1 110 ? 12.783 -7.808 -15.376 1.00 89.38 110 LEU A N 1
ATOM 847 C CA . LEU A 1 110 ? 12.644 -7.348 -16.759 1.00 89.38 110 LEU A CA 1
ATOM 848 C C . LEU A 1 110 ? 11.473 -8.021 -17.501 1.00 89.38 110 LEU A C 1
ATOM 850 O O . LEU A 1 110 ? 10.813 -7.376 -18.307 1.00 89.38 110 LEU A O 1
ATOM 854 N N . LYS A 1 111 ? 11.197 -9.301 -17.219 1.00 90.50 111 LYS A N 1
ATOM 855 C CA . LYS A 1 111 ? 10.137 -10.083 -17.884 1.00 90.50 111 LYS A CA 1
ATOM 856 C C . LYS A 1 111 ? 8.772 -9.958 -17.202 1.00 90.50 111 LYS A C 1
ATOM 858 O O . LYS A 1 111 ? 7.770 -10.384 -17.763 1.00 90.50 111 LYS A O 1
ATOM 863 N N . SER A 1 112 ? 8.721 -9.347 -16.017 1.00 88.62 112 SER A N 1
ATOM 864 C CA . SER A 1 112 ? 7.492 -9.197 -15.227 1.00 88.62 112 SER A CA 1
ATOM 865 C C . SER A 1 112 ? 6.453 -8.244 -15.836 1.00 88.62 112 SER A C 1
ATOM 867 O O . SER A 1 112 ? 5.329 -8.187 -15.349 1.00 88.62 112 SER A O 1
ATOM 869 N N . ASN A 1 113 ? 6.810 -7.490 -16.886 1.00 89.50 113 ASN A N 1
ATOM 870 C CA . ASN A 1 113 ? 5.959 -6.495 -17.556 1.00 89.50 113 ASN A CA 1
ATOM 871 C C . ASN A 1 113 ? 5.395 -5.393 -16.637 1.00 89.50 113 ASN A C 1
ATOM 873 O O . ASN A 1 113 ? 4.430 -4.723 -16.998 1.00 89.50 113 ASN A O 1
ATOM 877 N N . ALA A 1 114 ? 6.030 -5.130 -15.490 1.00 91.12 114 ALA A N 1
ATOM 878 C CA . ALA A 1 114 ? 5.578 -4.105 -14.547 1.00 91.12 114 ALA A CA 1
ATOM 879 C C . ALA A 1 114 ? 5.499 -2.696 -15.160 1.00 91.12 114 ALA A C 1
ATOM 881 O O . ALA A 1 114 ? 4.592 -1.938 -14.839 1.00 91.12 114 ALA A O 1
ATOM 882 N N . MET A 1 115 ? 6.378 -2.361 -16.109 1.00 89.75 115 MET A N 1
ATOM 883 C CA . MET A 1 115 ? 6.358 -1.071 -16.821 1.00 89.75 115 MET A CA 1
ATOM 884 C C . MET A 1 115 ? 5.106 -0.844 -17.681 1.00 89.75 115 MET A C 1
ATOM 886 O O . MET A 1 115 ? 4.919 0.246 -18.199 1.00 89.75 115 MET A O 1
ATOM 890 N N . ARG A 1 116 ? 4.280 -1.867 -17.903 1.00 87.38 116 ARG A N 1
ATOM 891 C CA . ARG A 1 116 ? 3.030 -1.764 -18.672 1.00 87.38 116 ARG A CA 1
ATOM 892 C C . ARG A 1 116 ? 1.794 -1.933 -17.784 1.00 87.38 116 ARG A C 1
ATOM 894 O O . ARG A 1 116 ? 0.690 -2.025 -18.307 1.00 87.38 116 ARG A O 1
ATOM 901 N N . SER A 1 117 ? 1.998 -2.029 -16.470 1.00 90.38 117 SER A N 1
ATOM 902 C CA . SER A 1 117 ? 0.950 -2.210 -15.462 1.00 90.38 117 SER A CA 1
ATOM 903 C C . SER A 1 117 ? 0.527 -0.887 -14.828 1.00 90.38 117 SER A C 1
ATOM 905 O O . SER A 1 117 ? 1.144 0.147 -15.068 1.00 90.38 117 SER A O 1
ATOM 907 N N . SER A 1 118 ? -0.504 -0.930 -13.989 1.00 90.44 118 SER A N 1
ATOM 908 C CA . SER A 1 118 ? -0.956 0.186 -13.148 1.00 90.44 118 SER A CA 1
ATOM 909 C C . SER A 1 118 ? -0.945 -0.216 -11.671 1.00 90.44 118 SER A C 1
ATOM 911 O O . SER A 1 118 ? -1.061 -1.398 -11.357 1.00 90.44 118 SER A O 1
ATOM 913 N N . LEU A 1 119 ? -0.804 0.732 -10.742 1.00 90.75 119 LEU A N 1
ATOM 914 C CA . LEU A 1 119 ? -0.744 0.470 -9.290 1.00 90.75 119 LEU A CA 1
ATOM 915 C C . LEU A 1 119 ? -2.120 0.547 -8.618 1.00 90.75 119 LEU A C 1
ATOM 917 O O . LEU A 1 119 ? -2.297 1.228 -7.607 1.00 90.75 119 LEU A O 1
ATOM 921 N N . TRP A 1 120 ? -3.099 -0.165 -9.174 1.00 90.38 120 TRP A N 1
ATOM 922 C CA . TRP A 1 120 ? -4.461 -0.210 -8.634 1.00 90.38 120 TRP A CA 1
ATOM 923 C C . TRP A 1 120 ? -4.519 -0.735 -7.196 1.00 90.38 120 TRP A C 1
ATOM 925 O O . TRP A 1 120 ? -5.433 -0.398 -6.452 1.00 90.38 120 TRP A O 1
ATOM 935 N N . GLU A 1 121 ? -3.534 -1.522 -6.764 1.00 93.69 121 GLU A N 1
ATOM 936 C CA . GLU A 1 121 ? -3.481 -2.031 -5.397 1.00 93.69 121 GLU A CA 1
ATOM 937 C C . GLU A 1 121 ? -3.424 -0.882 -4.394 1.00 93.69 121 GLU A C 1
ATOM 939 O O . GLU A 1 121 ? -4.138 -0.900 -3.400 1.00 93.69 121 GLU A O 1
ATOM 944 N N . ILE A 1 122 ? -2.645 0.162 -4.677 1.00 91.25 122 ILE A N 1
ATOM 945 C CA . ILE A 1 122 ? -2.552 1.324 -3.789 1.00 91.25 122 ILE A CA 1
ATOM 946 C C . ILE A 1 122 ? -3.885 2.070 -3.728 1.00 91.25 122 ILE A C 1
ATOM 948 O O . ILE A 1 122 ? -4.296 2.481 -2.646 1.00 91.25 122 ILE A O 1
ATOM 952 N N . ASP A 1 123 ? -4.606 2.162 -4.846 1.00 90.69 123 ASP A N 1
ATOM 953 C CA . ASP A 1 123 ? -5.955 2.736 -4.871 1.00 90.69 123 ASP A CA 1
ATOM 954 C C . ASP A 1 123 ? -6.933 1.928 -3.996 1.00 90.69 123 ASP A C 1
ATOM 956 O O . ASP A 1 123 ? -7.709 2.502 -3.228 1.00 90.69 123 ASP A O 1
ATOM 960 N N . THR A 1 124 ? -6.828 0.594 -3.990 1.00 92.31 124 THR A N 1
ATOM 961 C CA . THR A 1 124 ? -7.651 -0.236 -3.092 1.00 92.31 124 THR A CA 1
ATOM 962 C C . THR A 1 124 ? -7.330 -0.005 -1.614 1.00 92.31 124 THR A C 1
ATOM 964 O O . THR A 1 124 ? -8.248 0.046 -0.792 1.00 92.31 124 THR A O 1
ATOM 967 N N . LEU A 1 125 ? -6.062 0.244 -1.265 1.00 92.38 125 LEU A N 1
ATOM 968 C CA . LEU A 1 125 ? -5.652 0.550 0.111 1.00 92.38 125 LEU A CA 1
ATOM 969 C C . LEU A 1 125 ? -6.168 1.910 0.606 1.00 92.38 125 LEU A C 1
ATOM 971 O O . LEU A 1 125 ? -6.241 2.144 1.816 1.00 92.38 125 LEU A O 1
ATOM 975 N N . ARG A 1 126 ? -6.617 2.796 -0.295 1.00 91.56 126 ARG A N 1
ATOM 976 C CA . ARG A 1 126 ? -7.322 4.030 0.091 1.00 91.56 126 ARG A CA 1
ATOM 977 C C . ARG A 1 126 ? -8.570 3.720 0.926 1.00 91.56 126 ARG A C 1
ATOM 979 O O . ARG A 1 126 ? -8.904 4.483 1.831 1.00 91.56 126 ARG A O 1
ATOM 986 N N . HIS A 1 127 ? -9.208 2.577 0.684 1.00 92.12 127 HIS A N 1
ATOM 987 C CA . HIS A 1 127 ? -10.432 2.133 1.356 1.00 92.12 127 HIS A CA 1
ATOM 988 C C . HIS A 1 127 ? -10.162 1.024 2.385 1.00 92.12 127 HIS A C 1
ATOM 990 O O . HIS A 1 127 ? -11.017 0.183 2.657 1.00 92.12 127 HIS A O 1
ATOM 996 N N . HIS A 1 128 ? -8.958 1.003 2.961 1.00 94.19 128 HIS A N 1
ATOM 997 C CA . HIS A 1 128 ? -8.563 0.003 3.943 1.00 94.19 128 HIS A CA 1
ATOM 998 C C . HIS A 1 128 ? -9.288 0.183 5.291 1.00 94.19 128 HIS A C 1
ATOM 1000 O O . HIS A 1 128 ? -9.531 1.305 5.740 1.00 94.19 128 HIS A O 1
ATOM 1006 N N . TYR A 1 129 ? -9.579 -0.924 5.984 1.00 93.12 129 TYR A N 1
ATOM 1007 C CA . TYR A 1 129 ? -10.305 -0.904 7.264 1.00 93.12 129 TYR A CA 1
ATOM 1008 C C . TYR A 1 129 ? -9.570 -0.115 8.358 1.00 93.12 129 TYR A C 1
ATOM 1010 O O . TYR A 1 129 ? -10.192 0.474 9.241 1.00 93.12 129 TYR A O 1
ATOM 1018 N N . CYS A 1 130 ? -8.232 -0.122 8.332 1.00 92.38 130 CYS A N 1
ATOM 1019 C CA . CYS A 1 130 ? -7.425 0.620 9.288 1.00 92.38 130 CYS A CA 1
ATOM 1020 C C . CYS A 1 130 ? -7.317 2.086 8.835 1.00 92.38 130 CYS A C 1
ATOM 1022 O O . CYS A 1 130 ? -6.662 2.366 7.825 1.00 92.38 130 CYS A O 1
ATOM 1024 N N . PRO A 1 131 ? -7.853 3.055 9.599 1.00 90.75 131 PRO A N 1
ATOM 1025 C CA . PRO A 1 131 ? -7.877 4.454 9.180 1.00 90.75 131 PRO A CA 1
ATOM 1026 C C . PRO A 1 131 ? -6.483 5.100 9.149 1.00 90.75 131 PRO A C 1
ATOM 1028 O O . PRO A 1 131 ? -6.301 6.139 8.522 1.00 90.75 131 PRO A O 1
ATOM 1031 N N . ALA A 1 132 ? -5.483 4.525 9.827 1.00 91.56 132 ALA A N 1
ATOM 1032 C CA . ALA A 1 132 ? -4.098 4.986 9.723 1.00 91.56 132 ALA A CA 1
ATOM 1033 C C . ALA A 1 132 ? -3.518 4.737 8.320 1.00 91.56 132 ALA A C 1
ATOM 1035 O O . ALA A 1 132 ? -2.877 5.621 7.761 1.00 91.56 132 ALA A O 1
ATOM 1036 N N . VAL A 1 133 ? -3.798 3.564 7.747 1.00 93.25 133 VAL A N 1
ATOM 1037 C CA . VAL A 1 133 ? -3.357 3.167 6.403 1.00 93.25 133 VAL A CA 1
ATOM 1038 C C . VAL A 1 133 ? -4.053 4.014 5.341 1.00 93.25 133 VAL A C 1
ATOM 1040 O O . VAL A 1 133 ? -3.382 4.654 4.540 1.00 93.25 133 VAL A O 1
ATOM 1043 N N . SER A 1 134 ? -5.387 4.097 5.395 1.00 94.00 134 SER A N 1
ATOM 1044 C CA . SER A 1 134 ? -6.189 4.879 4.442 1.00 94.00 134 SER A CA 1
ATOM 1045 C C . SER A 1 134 ? -5.732 6.344 4.373 1.00 94.00 134 SER A C 1
ATOM 1047 O O . SER A 1 134 ? -5.485 6.878 3.291 1.00 94.00 134 SER A O 1
ATOM 1049 N N . ARG A 1 135 ? -5.510 6.987 5.532 1.00 91.88 135 ARG A N 1
ATOM 1050 C CA . ARG A 1 135 ? -4.988 8.364 5.579 1.00 91.88 135 ARG A CA 1
ATOM 1051 C C . ARG A 1 135 ? -3.578 8.480 5.013 1.00 91.88 135 ARG A C 1
ATOM 1053 O O . ARG A 1 135 ? -3.268 9.493 4.393 1.00 91.88 135 ARG A O 1
ATOM 1060 N N . PHE A 1 136 ? -2.733 7.475 5.230 1.00 91.56 136 PHE A N 1
ATOM 1061 C CA . PHE A 1 136 ? -1.377 7.485 4.700 1.00 91.56 136 PHE A CA 1
ATOM 1062 C C . PHE A 1 136 ? -1.387 7.406 3.165 1.00 91.56 136 PHE A C 1
ATOM 1064 O O . PHE A 1 136 ? -0.770 8.239 2.501 1.00 91.56 136 PHE A O 1
ATOM 1071 N N . VAL A 1 137 ? -2.174 6.500 2.586 1.00 92.31 137 VAL A N 1
ATOM 1072 C CA . VAL A 1 137 ? -2.360 6.422 1.128 1.00 92.31 137 VAL A CA 1
ATOM 1073 C C . VAL A 1 137 ? -2.925 7.732 0.566 1.00 92.31 137 VAL A C 1
ATOM 1075 O O . VAL A 1 137 ? -2.398 8.257 -0.406 1.00 92.31 137 VAL A O 1
ATOM 1078 N N . ALA A 1 138 ? -3.915 8.340 1.223 1.00 89.81 138 ALA A N 1
ATOM 1079 C CA . ALA A 1 138 ? -4.444 9.636 0.791 1.00 89.81 138 ALA A CA 1
ATOM 1080 C C . ALA A 1 138 ? -3.394 10.768 0.850 1.00 89.81 138 ALA A C 1
ATOM 1082 O O . ALA A 1 138 ? -3.381 11.661 0.002 1.00 89.81 138 ALA A O 1
ATOM 1083 N N . SER A 1 139 ? -2.485 10.755 1.834 1.00 88.12 139 SER A N 1
ATOM 1084 C CA . SER A 1 139 ? -1.382 11.730 1.876 1.00 88.12 139 SER A CA 1
ATOM 1085 C C . SER A 1 139 ? -0.374 11.535 0.740 1.00 88.12 139 SER A C 1
ATOM 1087 O O . SER A 1 139 ? 0.158 12.522 0.238 1.00 88.12 139 SER A O 1
ATOM 1089 N N . LEU A 1 140 ? -0.184 10.295 0.273 1.00 85.12 140 LEU A N 1
ATOM 1090 C CA . LEU A 1 140 ? 0.733 9.968 -0.817 1.00 85.12 140 LEU A CA 1
ATOM 1091 C C . LEU A 1 140 ? 0.357 10.674 -2.126 1.00 85.12 140 LEU A C 1
ATOM 1093 O O . LEU A 1 140 ? 1.221 11.233 -2.792 1.00 85.12 140 LEU A O 1
ATOM 1097 N N . GLU A 1 141 ? -0.923 10.684 -2.491 1.00 80.75 141 GLU A N 1
ATOM 1098 C CA . GLU A 1 141 ? -1.409 11.350 -3.712 1.00 80.75 141 GLU A CA 1
ATOM 1099 C C . GLU A 1 141 ? -1.107 12.850 -3.708 1.00 80.75 141 GLU A C 1
ATOM 1101 O O . GLU A 1 141 ? -0.599 13.412 -4.682 1.00 80.75 141 GLU A O 1
ATOM 1106 N N . ASN A 1 142 ? -1.353 13.490 -2.567 1.00 80.81 142 ASN A N 1
ATOM 1107 C CA . ASN A 1 142 ? -1.061 14.904 -2.367 1.00 80.81 142 ASN A CA 1
ATOM 1108 C C . ASN A 1 142 ? 0.455 15.178 -2.411 1.00 80.81 142 ASN A C 1
ATOM 1110 O O . ASN A 1 142 ? 0.901 16.161 -2.999 1.00 80.81 142 ASN A O 1
ATOM 1114 N N . ASP A 1 143 ? 1.265 14.282 -1.850 1.00 80.12 143 ASP A N 1
ATOM 1115 C CA . ASP A 1 143 ? 2.723 14.414 -1.836 1.00 80.12 143 ASP A CA 1
ATOM 1116 C C . ASP A 1 143 ? 3.370 14.210 -3.212 1.00 80.12 143 ASP A C 1
ATOM 1118 O O . ASP A 1 143 ? 4.392 14.836 -3.516 1.00 80.12 143 ASP A O 1
ATOM 1122 N N . LEU A 1 144 ? 2.787 13.356 -4.058 1.00 73.50 144 LEU A N 1
ATOM 1123 C CA . LEU A 1 144 ? 3.265 13.128 -5.423 1.00 73.50 144 LEU A CA 1
ATOM 1124 C C . LEU A 1 144 ? 2.983 14.326 -6.340 1.00 73.50 144 LEU A C 1
ATOM 1126 O O . LEU A 1 144 ? 3.785 14.603 -7.234 1.00 73.50 144 LEU A O 1
ATOM 1130 N N . THR A 1 145 ? 1.897 15.067 -6.098 1.00 73.38 145 THR A N 1
ATOM 1131 C CA . THR A 1 145 ? 1.569 16.285 -6.859 1.00 73.38 145 THR A CA 1
ATOM 1132 C C . THR A 1 145 ? 2.411 17.493 -6.429 1.00 73.38 145 THR A C 1
ATOM 1134 O O . THR A 1 145 ? 2.811 18.289 -7.278 1.00 73.38 145 THR A O 1
ATOM 1137 N N . VAL A 1 146 ? 2.775 17.612 -5.142 1.00 71.88 146 VAL A N 1
ATOM 1138 C CA . VAL A 1 146 ? 3.565 18.738 -4.594 1.00 71.88 146 VAL A CA 1
ATOM 1139 C C . VAL A 1 146 ? 4.955 18.281 -4.126 1.00 71.88 146 VAL A C 1
ATOM 1141 O O . VAL A 1 146 ? 5.362 18.440 -2.973 1.00 71.88 146 VAL A O 1
ATOM 1144 N N . ARG A 1 147 ? 5.745 17.736 -5.058 1.00 68.69 147 ARG A N 1
ATOM 1145 C CA . ARG A 1 147 ? 7.053 17.115 -4.765 1.00 68.69 147 ARG A CA 1
ATOM 1146 C C . ARG A 1 147 ? 8.080 18.051 -4.113 1.00 68.69 147 ARG A C 1
ATOM 1148 O O . ARG A 1 147 ? 8.955 17.575 -3.397 1.00 68.69 147 ARG A O 1
ATOM 1155 N N . ALA A 1 148 ? 7.971 19.363 -4.335 1.00 61.62 148 ALA A N 1
ATOM 1156 C CA . ALA A 1 148 ? 8.912 20.366 -3.828 1.00 61.62 148 ALA A CA 1
ATOM 1157 C C . ALA A 1 148 ? 8.830 20.607 -2.307 1.00 61.62 148 ALA A C 1
ATOM 1159 O O . ALA A 1 148 ? 9.778 21.137 -1.732 1.00 61.62 148 ALA A O 1
ATOM 1160 N N . LYS A 1 149 ? 7.712 20.255 -1.655 1.00 62.03 149 LYS A N 1
ATOM 1161 C CA . LYS A 1 149 ? 7.469 20.576 -0.236 1.00 62.03 149 LYS A CA 1
ATOM 1162 C C . LYS A 1 149 ? 7.719 19.403 0.714 1.00 62.03 149 LYS A C 1
ATOM 1164 O O . LYS A 1 149 ? 7.974 19.615 1.896 1.00 62.03 149 LYS A O 1
ATOM 1169 N N . THR A 1 150 ? 7.653 18.182 0.205 1.00 70.38 150 THR A N 1
ATOM 1170 C CA . THR A 1 150 ? 7.741 16.966 1.020 1.00 70.38 150 THR A CA 1
ATOM 1171 C C . THR A 1 150 ? 9.144 16.353 0.901 1.00 70.38 150 THR A C 1
ATOM 1173 O O . THR A 1 150 ? 9.816 16.548 -0.111 1.00 70.38 150 THR A O 1
ATOM 1176 N N . SER A 1 151 ? 9.608 15.610 1.909 1.00 78.31 151 SER A N 1
ATOM 1177 C CA . SER A 1 151 ? 10.887 14.879 1.907 1.00 78.31 151 SER A CA 1
ATOM 1178 C C . SER A 1 151 ? 10.693 13.362 1.771 1.00 78.31 151 SER A C 1
ATOM 1180 O O . SER A 1 151 ? 9.576 12.856 1.866 1.00 78.31 151 SER A O 1
ATOM 1182 N N . GLU A 1 152 ? 11.783 12.619 1.553 1.00 83.69 152 GLU A N 1
ATOM 1183 C CA . GLU A 1 152 ? 11.758 11.154 1.695 1.00 83.69 152 GLU A CA 1
ATOM 1184 C C . GLU A 1 152 ? 11.338 10.753 3.116 1.00 83.69 152 GLU A C 1
ATOM 1186 O O . GLU A 1 152 ? 11.639 11.451 4.089 1.00 83.69 152 GLU A O 1
ATOM 1191 N N . MET A 1 153 ? 10.651 9.617 3.229 1.00 87.19 153 MET A N 1
ATOM 1192 C CA . MET A 1 153 ? 10.206 9.061 4.503 1.00 87.19 153 MET A CA 1
ATOM 1193 C C . MET A 1 153 ? 11.268 8.142 5.094 1.00 87.19 153 MET A C 1
ATOM 1195 O O . MET A 1 153 ? 11.791 7.256 4.414 1.00 87.19 153 MET A O 1
ATOM 1199 N N . ALA A 1 154 ? 11.558 8.319 6.381 1.00 88.81 154 ALA A N 1
ATOM 1200 C CA . ALA A 1 154 ? 12.486 7.461 7.096 1.00 88.81 154 ALA A CA 1
ATOM 1201 C C . ALA A 1 154 ? 11.811 6.129 7.455 1.00 88.81 154 ALA A C 1
ATOM 1203 O O . ALA A 1 154 ? 10.897 6.053 8.272 1.00 88.81 154 ALA A O 1
ATOM 1204 N N . ILE A 1 155 ? 12.280 5.038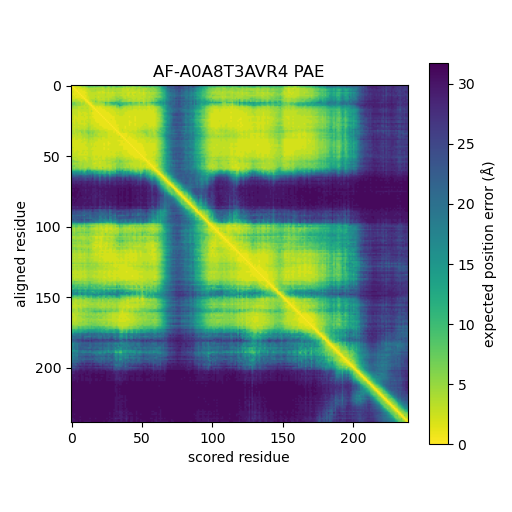 6.853 1.00 88.88 155 ILE A N 1
ATOM 1205 C CA . ILE A 1 155 ? 11.705 3.697 7.064 1.00 88.88 155 ILE A CA 1
ATOM 1206 C C . ILE A 1 155 ? 11.984 3.160 8.472 1.00 88.88 155 ILE A C 1
ATOM 1208 O O . ILE A 1 155 ? 11.261 2.292 8.963 1.00 88.88 155 ILE A O 1
ATOM 1212 N N . SER A 1 156 ? 13.007 3.689 9.151 1.00 88.44 156 SER A N 1
ATOM 1213 C CA . SER A 1 156 ? 13.269 3.423 10.570 1.00 88.44 156 SER A CA 1
ATOM 1214 C C . SER A 1 156 ? 12.049 3.671 11.445 1.00 88.44 156 SER A C 1
ATOM 1216 O O . SER A 1 156 ? 11.792 2.883 12.355 1.00 88.44 156 SER A O 1
ATOM 1218 N N . ASP A 1 157 ? 11.282 4.707 11.125 1.00 88.75 157 ASP A N 1
ATOM 1219 C CA . ASP A 1 157 ? 10.177 5.178 11.952 1.00 88.75 157 ASP A CA 1
ATOM 1220 C C . ASP A 1 157 ? 9.030 4.163 11.925 1.00 88.75 157 ASP A C 1
ATOM 1222 O O . ASP A 1 157 ? 8.409 3.872 12.946 1.00 88.75 157 ASP A O 1
ATOM 1226 N N . PHE A 1 158 ? 8.833 3.519 10.773 1.00 87.25 158 PHE A N 1
ATOM 1227 C CA . PHE A 1 158 ? 7.822 2.484 10.578 1.00 87.25 158 PHE A CA 1
ATOM 1228 C C . PHE A 1 158 ? 8.316 1.082 10.964 1.00 87.25 158 PHE A C 1
ATOM 1230 O O . PHE A 1 158 ? 7.509 0.220 11.305 1.00 87.25 158 PHE A O 1
ATOM 1237 N N . SER A 1 159 ? 9.632 0.831 10.964 1.00 87.31 159 SER A N 1
ATOM 1238 C CA . SER A 1 159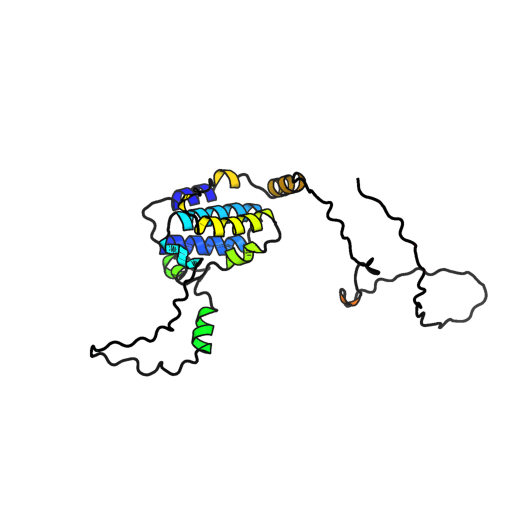 ? 10.194 -0.506 11.224 1.00 87.31 159 SER A CA 1
ATOM 1239 C C . SER A 1 159 ? 9.947 -1.023 12.645 1.00 87.31 159 SER A C 1
ATOM 1241 O O . SER A 1 159 ? 10.064 -2.229 12.862 1.00 87.31 159 SER A O 1
ATOM 1243 N N . SER A 1 160 ? 9.678 -0.142 13.610 1.00 86.81 160 SER A N 1
ATOM 1244 C CA . SER A 1 160 ? 9.353 -0.523 14.993 1.00 86.81 160 SER A CA 1
ATOM 1245 C C . SER A 1 160 ? 7.854 -0.766 15.214 1.00 86.81 160 SER A C 1
ATOM 1247 O O . SER A 1 160 ? 7.444 -1.225 16.284 1.00 86.81 160 SER A O 1
ATOM 1249 N N . GLY A 1 161 ? 7.033 -0.466 14.201 1.00 86.94 161 GLY A N 1
ATOM 1250 C CA . GLY A 1 161 ? 5.591 -0.628 14.248 1.00 86.94 161 GLY A CA 1
ATOM 1251 C C . GLY A 1 161 ? 5.186 -2.088 14.427 1.00 86.94 161 GLY A C 1
ATOM 1252 O O . GLY A 1 161 ? 5.751 -2.996 13.820 1.00 86.94 161 GLY A O 1
ATOM 1253 N N . SER A 1 162 ? 4.173 -2.305 15.259 1.00 91.31 162 SER A N 1
ATOM 1254 C CA . SER A 1 162 ? 3.450 -3.572 15.376 1.00 91.31 162 SER A CA 1
ATOM 1255 C C . SER A 1 162 ? 1.948 -3.299 15.420 1.00 91.31 162 SER A C 1
ATOM 1257 O O . SER A 1 162 ? 1.505 -2.163 15.596 1.00 91.31 162 SER A O 1
ATOM 1259 N N . TYR A 1 163 ? 1.120 -4.342 15.349 1.00 90.94 163 TYR A N 1
ATOM 1260 C CA . TYR A 1 163 ? -0.322 -4.167 15.551 1.00 90.94 163 TYR A CA 1
ATOM 1261 C C . TYR A 1 163 ? -0.637 -3.485 16.896 1.00 90.94 163 TYR A C 1
ATOM 1263 O O . TYR A 1 163 ? -1.497 -2.611 16.981 1.00 90.94 163 TYR A O 1
ATOM 1271 N N . ALA A 1 164 ? 0.137 -3.803 17.939 1.00 92.12 164 ALA A N 1
ATOM 1272 C CA . ALA A 1 164 ? -0.013 -3.195 19.254 1.00 92.12 164 ALA A CA 1
ATOM 1273 C C . ALA A 1 164 ? 0.287 -1.686 19.261 1.00 92.12 164 ALA A C 1
ATOM 1275 O O . ALA A 1 164 ? -0.316 -0.958 20.046 1.00 92.12 164 ALA A O 1
ATOM 1276 N N . THR A 1 165 ? 1.202 -1.189 18.418 1.00 91.75 165 THR A N 1
ATOM 1277 C CA . THR A 1 165 ? 1.454 0.259 18.318 1.00 91.75 165 THR A CA 1
ATOM 1278 C C . THR A 1 165 ? 0.302 0.965 17.621 1.00 91.75 165 THR A C 1
ATOM 1280 O O . THR A 1 165 ? -0.149 1.983 18.130 1.00 91.75 165 THR A O 1
ATOM 1283 N N . ILE A 1 166 ? -0.217 0.394 16.528 1.00 91.00 166 ILE A N 1
ATOM 1284 C CA . ILE A 1 166 ? -1.381 0.939 15.811 1.00 91.00 166 ILE A CA 1
ATOM 1285 C C . ILE A 1 166 ? -2.590 1.000 16.743 1.00 91.00 166 ILE A C 1
ATOM 1287 O O . ILE A 1 166 ? -3.227 2.042 16.864 1.00 91.00 166 ILE A O 1
ATOM 1291 N N . PHE A 1 167 ? -2.864 -0.092 17.456 1.00 91.25 167 PHE A N 1
ATOM 1292 C CA . PHE A 1 167 ? -3.975 -0.154 18.397 1.00 91.25 167 PHE A CA 1
ATOM 1293 C C . PHE A 1 167 ? -3.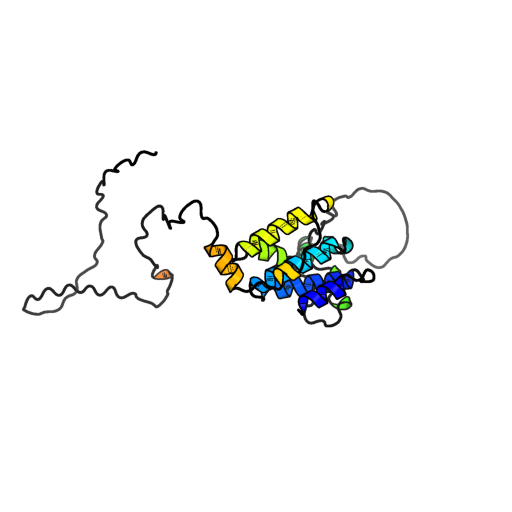825 0.859 19.536 1.00 91.25 167 PHE A C 1
ATOM 1295 O O . PHE A 1 167 ? -4.756 1.605 19.827 1.00 91.25 167 PHE A O 1
ATOM 1302 N N . ARG A 1 168 ? -2.644 0.935 20.165 1.00 92.06 168 ARG A N 1
ATOM 1303 C CA . ARG A 1 168 ? -2.394 1.921 21.228 1.00 92.06 168 ARG A CA 1
ATOM 1304 C C . ARG A 1 168 ? -2.552 3.351 20.732 1.00 92.06 168 ARG A C 1
ATOM 1306 O O . ARG A 1 168 ? -3.041 4.184 21.488 1.00 92.06 168 ARG A O 1
ATOM 1313 N N . GLU A 1 169 ? -2.131 3.633 19.504 1.00 90.69 169 GLU A N 1
ATOM 1314 C CA . GLU A 1 169 ? -2.306 4.949 18.903 1.00 90.69 169 GLU A CA 1
ATOM 1315 C C . GLU A 1 169 ? -3.790 5.255 18.691 1.00 90.69 169 GLU A C 1
ATOM 1317 O O . GLU A 1 169 ? -4.244 6.328 19.068 1.00 90.69 169 GLU A O 1
ATOM 1322 N N . GLU A 1 170 ? -4.573 4.295 18.193 1.00 89.81 170 GLU A N 1
ATOM 1323 C CA . GLU A 1 170 ? -6.018 4.468 18.017 1.00 89.81 170 GLU A CA 1
ATOM 1324 C C . GLU A 1 170 ? -6.742 4.713 19.348 1.00 89.81 170 GLU A C 1
ATOM 1326 O O . GLU A 1 170 ? -7.552 5.628 19.442 1.00 89.81 170 GLU A O 1
ATOM 1331 N N . VAL A 1 171 ? -6.399 3.970 20.405 1.00 90.31 171 VAL A N 1
ATOM 1332 C CA . VAL A 1 171 ? -6.995 4.142 21.744 1.00 90.31 171 VAL A CA 1
ATOM 1333 C C . VAL A 1 171 ? -6.640 5.496 22.363 1.00 90.31 171 VAL A C 1
ATOM 1335 O O . VAL A 1 171 ? -7.424 6.067 23.119 1.00 90.31 171 VAL A O 1
ATOM 1338 N N . ARG A 1 172 ? -5.454 6.031 22.058 1.00 89.44 172 ARG A N 1
ATOM 1339 C CA . ARG A 1 172 ? -5.011 7.344 22.550 1.00 89.44 172 ARG A CA 1
ATOM 1340 C C . ARG A 1 172 ? -5.603 8.508 21.768 1.00 89.44 172 ARG A C 1
ATOM 1342 O O . ARG A 1 172 ? -5.542 9.642 22.252 1.00 89.44 172 ARG A O 1
ATOM 1349 N N . ARG A 1 173 ? -6.147 8.270 20.570 1.00 86.19 173 ARG A N 1
ATOM 1350 C CA . ARG A 1 173 ? -6.731 9.341 19.765 1.00 86.19 173 ARG A CA 1
ATOM 1351 C C . ARG A 1 173 ? -7.880 9.980 20.521 1.00 86.19 173 ARG A C 1
ATOM 1353 O O . ARG A 1 173 ? -8.804 9.327 20.994 1.00 86.19 173 ARG A O 1
ATOM 1360 N N . ARG A 1 174 ? -7.824 11.307 20.607 1.00 83.06 174 ARG A N 1
ATOM 1361 C CA . ARG A 1 174 ? -8.895 12.103 21.198 1.00 83.06 174 ARG A CA 1
ATOM 1362 C C . ARG A 1 174 ? -10.096 12.079 20.270 1.00 83.06 174 ARG A C 1
ATOM 1364 O O . ARG A 1 174 ? -10.082 12.698 19.206 1.00 83.06 174 ARG A O 1
ATOM 1371 N N . ILE A 1 175 ? -11.137 11.387 20.698 1.00 83.50 175 ILE A N 1
ATOM 1372 C CA . ILE A 1 175 ? -12.409 11.367 19.998 1.00 83.50 175 ILE A CA 1
ATOM 1373 C C . ILE A 1 175 ? -13.207 12.592 20.459 1.00 83.50 175 ILE A C 1
ATOM 1375 O O . ILE A 1 175 ? -13.505 12.734 21.641 1.00 83.50 175 ILE A O 1
ATOM 1379 N N . LYS A 1 176 ? -13.519 13.506 19.532 1.00 78.75 1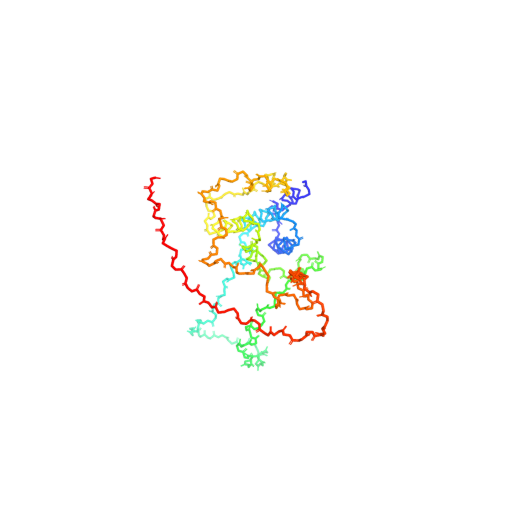76 LYS A N 1
ATOM 1380 C CA . LYS A 1 176 ? -14.284 14.730 19.841 1.00 78.75 176 LYS A CA 1
ATOM 1381 C C . LYS A 1 176 ? -15.772 14.458 20.090 1.00 78.75 176 LYS A C 1
ATOM 1383 O O . LYS A 1 176 ? -16.422 15.244 20.765 1.00 78.75 176 LYS A O 1
ATOM 1388 N N . GLN A 1 177 ? -16.298 13.365 19.544 1.00 77.94 177 GLN A N 1
ATOM 1389 C CA . GLN A 1 177 ? -17.704 12.985 19.633 1.00 77.94 177 GLN A CA 1
ATOM 1390 C C . GLN A 1 177 ? -17.802 11.480 19.862 1.00 77.94 177 GLN A C 1
ATOM 1392 O O . GLN A 1 177 ? -17.259 10.710 19.074 1.00 77.94 177 GLN A O 1
ATOM 1397 N N . CYS A 1 178 ? -18.489 11.059 20.926 1.00 72.50 178 CYS A N 1
ATOM 1398 C CA . CYS A 1 178 ? -18.734 9.640 21.169 1.00 72.50 178 CYS A CA 1
ATOM 1399 C C . CYS A 1 178 ? -19.477 9.050 19.954 1.00 72.50 178 CYS A C 1
ATOM 1401 O O . CYS A 1 178 ? -20.545 9.574 19.617 1.00 72.50 178 CYS A O 1
ATOM 1403 N N . PRO A 1 179 ? -18.944 8.011 19.280 1.00 70.12 179 PRO A N 1
ATOM 1404 C CA . PRO A 1 179 ? -19.659 7.310 18.227 1.00 70.12 179 PRO A CA 1
ATOM 1405 C C . PRO A 1 179 ? -20.789 6.523 18.889 1.00 70.12 179 PRO A C 1
ATOM 1407 O O . PRO A 1 179 ? -20.643 5.361 19.257 1.00 70.12 179 PRO A O 1
ATOM 1410 N N . VAL A 1 180 ? -21.915 7.187 19.119 1.00 74.00 180 VAL A N 1
ATOM 1411 C CA . VAL A 1 180 ? -23.140 6.502 19.508 1.00 74.00 180 VAL A CA 1
ATOM 1412 C C . VAL A 1 180 ? -23.662 5.860 18.232 1.00 74.00 180 VAL A C 1
ATOM 1414 O O . VAL A 1 180 ? -23.799 6.548 17.218 1.00 74.00 180 VAL A O 1
ATOM 1417 N N . ALA A 1 181 ? -23.939 4.556 18.262 1.00 67.88 181 ALA A N 1
ATOM 1418 C CA . ALA A 1 181 ? -24.729 3.894 17.231 1.00 67.88 181 ALA A CA 1
ATOM 1419 C C . ALA A 1 181 ? -26.165 4.434 17.318 1.00 67.88 181 ALA A C 1
ATOM 1421 O O . ALA A 1 181 ? -27.073 3.785 17.828 1.00 67.88 181 ALA A O 1
ATOM 1422 N N . PHE A 1 182 ? -26.345 5.693 16.923 1.00 58.50 182 PHE A N 1
ATOM 1423 C CA . PHE A 1 182 ? -27.635 6.346 16.891 1.00 58.50 182 PHE A CA 1
ATOM 1424 C C . PHE A 1 182 ? -28.297 5.906 15.596 1.00 58.50 182 PHE A C 1
ATOM 1426 O O . PHE A 1 182 ? -28.243 6.580 14.566 1.00 58.50 182 PHE A O 1
ATOM 1433 N N . TYR A 1 183 ? -28.883 4.715 15.639 1.00 70.19 183 TYR A N 1
ATOM 1434 C CA . TYR A 1 183 ? -29.923 4.391 14.687 1.00 70.19 183 TYR A CA 1
ATOM 1435 C C . TYR A 1 183 ? -31.004 5.465 14.834 1.00 70.19 183 TYR A C 1
ATOM 1437 O O . TYR A 1 183 ? -31.382 5.836 15.947 1.00 70.19 183 TYR A O 1
ATOM 1445 N N . ARG A 1 184 ? -31.438 6.042 13.709 1.00 69.88 184 ARG A N 1
ATOM 1446 C CA . ARG A 1 184 ? -32.485 7.078 13.717 1.00 69.88 184 ARG A CA 1
ATOM 1447 C C . ARG A 1 184 ? -33.794 6.546 14.307 1.00 69.88 184 ARG A C 1
ATOM 1449 O O . ARG A 1 184 ? -34.555 7.314 14.882 1.00 69.88 184 ARG A O 1
ATOM 1456 N N . GLU A 1 185 ? -33.990 5.240 14.197 1.00 76.19 185 GLU A N 1
ATOM 1457 C CA . GLU A 1 185 ? -35.073 4.459 14.775 1.00 76.19 185 GLU A CA 1
ATOM 1458 C C . GLU A 1 185 ? -34.438 3.321 15.575 1.00 76.19 185 GLU A C 1
ATOM 1460 O O . GLU A 1 185 ? -33.433 2.758 15.143 1.00 76.19 185 GLU A O 1
ATOM 1465 N N . THR A 1 186 ? -34.972 2.992 16.751 1.00 77.19 186 THR A N 1
ATOM 1466 C CA . THR A 1 186 ? -34.473 1.856 17.536 1.00 77.19 186 THR A CA 1
ATOM 1467 C C . THR A 1 186 ? -34.680 0.570 16.737 1.00 77.19 186 THR A C 1
ATOM 1469 O O . THR A 1 186 ? -35.835 0.240 16.460 1.00 77.19 186 THR A O 1
ATOM 1472 N N . PRO A 1 187 ? -33.613 -0.157 16.358 1.00 77.75 187 PRO A N 1
ATOM 1473 C CA . PRO A 1 187 ? -33.773 -1.396 15.619 1.00 77.75 187 PRO A CA 1
ATOM 1474 C C . PRO A 1 187 ? -34.541 -2.389 16.492 1.00 77.75 187 PRO A C 1
ATOM 1476 O O . PRO A 1 187 ? -34.182 -2.629 17.644 1.00 77.75 187 PRO A O 1
ATOM 1479 N N . THR A 1 188 ? -35.623 -2.935 15.945 1.00 78.81 188 THR A N 1
ATOM 1480 C CA . THR A 1 188 ? -36.496 -3.901 16.627 1.00 78.81 188 THR A CA 1
ATOM 1481 C C . THR A 1 188 ? -35.827 -5.263 16.798 1.00 78.81 188 THR A C 1
ATOM 1483 O O . THR A 1 188 ? -36.199 -6.032 17.677 1.00 78.81 188 THR A O 1
ATOM 1486 N N . CYS A 1 189 ? -34.826 -5.554 15.973 1.00 76.50 189 CYS A N 1
ATOM 1487 C CA . CYS A 1 189 ? -34.068 -6.795 15.952 1.00 76.50 189 CYS A CA 1
ATOM 1488 C C . CYS A 1 189 ? -32.579 -6.490 15.727 1.00 76.50 189 CYS A C 1
ATOM 1490 O O . CYS A 1 189 ? -32.219 -5.562 15.004 1.00 76.50 189 CYS A O 1
ATOM 1492 N N . LEU A 1 190 ? -31.703 -7.267 16.370 1.00 77.25 190 LEU A N 1
ATOM 1493 C CA . LEU A 1 190 ? -30.249 -7.154 16.189 1.00 77.25 190 LEU A CA 1
ATOM 1494 C C . LEU A 1 190 ? -29.771 -7.899 14.928 1.00 77.25 190 LEU A C 1
ATOM 1496 O O . LEU A 1 190 ? -28.763 -7.523 14.338 1.00 77.25 190 LEU A O 1
ATOM 1500 N N . PHE A 1 191 ? -30.530 -8.912 14.506 1.00 79.38 191 PHE A N 1
ATOM 1501 C CA . PHE A 1 191 ? -30.334 -9.706 13.296 1.00 79.38 191 PHE A CA 1
ATOM 1502 C C . PHE A 1 191 ? -31.692 -9.976 12.647 1.00 79.38 191 PHE A C 1
ATOM 1504 O O . PHE A 1 191 ? -32.667 -10.209 13.366 1.00 79.38 191 PHE A O 1
ATOM 1511 N N . ASN A 1 192 ? -31.758 -9.990 11.316 1.00 76.75 192 ASN A N 1
ATOM 1512 C CA . ASN A 1 192 ? -32.936 -10.494 10.617 1.00 76.75 192 ASN A CA 1
ATOM 1513 C C . ASN A 1 192 ? -32.791 -12.004 10.389 1.00 76.75 192 ASN A C 1
ATOM 1515 O O . ASN A 1 192 ? -31.699 -12.488 10.100 1.00 76.75 192 ASN A O 1
ATOM 1519 N N . GLU A 1 193 ? -33.887 -12.766 10.447 1.00 73.62 193 GLU A N 1
ATOM 1520 C CA . GLU A 1 193 ? -33.841 -14.208 10.137 1.00 73.62 193 GLU A CA 1
ATOM 1521 C C . GLU A 1 193 ? -33.409 -14.487 8.684 1.00 73.62 193 GLU A C 1
ATOM 1523 O O . GLU A 1 193 ? -32.842 -15.536 8.386 1.00 73.62 193 GLU A O 1
ATOM 1528 N N . SER A 1 194 ? -33.591 -13.517 7.780 1.00 76.44 194 SER A N 1
ATOM 1529 C CA . SER A 1 194 ? -33.067 -13.568 6.410 1.00 76.44 194 SER A CA 1
ATOM 1530 C C . SER A 1 194 ? -31.539 -13.587 6.333 1.00 76.44 194 SER A C 1
ATOM 1532 O O . SER A 1 194 ? -30.994 -14.071 5.343 1.00 76.44 194 SER A O 1
ATOM 1534 N N . ASP A 1 195 ? -30.853 -13.059 7.350 1.00 79.75 195 ASP A N 1
ATOM 1535 C CA . ASP A 1 195 ? -29.390 -12.968 7.379 1.00 79.75 195 ASP A CA 1
ATOM 1536 C C . ASP A 1 195 ? -28.752 -14.320 7.731 1.00 79.75 195 ASP A C 1
ATOM 1538 O O . ASP A 1 195 ? -27.588 -14.564 7.409 1.00 79.75 195 ASP A O 1
ATOM 1542 N N . PHE A 1 196 ? -29.527 -15.227 8.342 1.00 77.88 196 PHE A N 1
ATOM 1543 C CA . PHE A 1 196 ? -29.077 -16.554 8.759 1.00 77.88 196 PHE A CA 1
ATOM 1544 C C . PHE A 1 196 ? -30.033 -17.654 8.271 1.00 77.88 196 PHE A C 1
ATOM 1546 O O . PHE A 1 196 ? -30.754 -18.258 9.070 1.00 77.88 196 PHE A O 1
ATOM 1553 N N . PRO A 1 197 ? -30.032 -17.975 6.963 1.00 74.69 197 PRO A N 1
ATOM 1554 C CA . PRO A 1 197 ? -30.869 -19.039 6.423 1.00 74.69 197 PRO A CA 1
ATOM 1555 C C . PRO A 1 197 ? -30.608 -20.367 7.151 1.00 74.69 197 PRO A C 1
ATOM 1557 O O . PRO A 1 197 ? -29.500 -20.902 7.114 1.00 74.69 197 PRO A O 1
ATOM 1560 N N . GLY A 1 198 ? -31.633 -20.901 7.820 1.00 73.50 198 GLY A N 1
ATOM 1561 C CA . GLY A 1 198 ? -31.555 -22.155 8.578 1.00 73.50 198 GLY A CA 1
ATOM 1562 C C . GLY A 1 198 ? -31.231 -22.008 10.069 1.00 73.50 198 GLY A C 1
ATOM 1563 O O . GLY A 1 198 ? -31.151 -23.021 10.760 1.00 73.50 198 GLY A O 1
ATOM 1564 N N . TRP A 1 199 ? -31.073 -20.785 10.582 1.00 71.12 199 TRP A N 1
ATOM 1565 C CA . TRP A 1 199 ? -31.044 -20.515 12.019 1.00 71.12 199 TRP A CA 1
ATOM 1566 C C . TRP A 1 199 ? -32.400 -19.957 12.450 1.00 71.12 199 TRP A C 1
ATOM 1568 O O . TRP A 1 199 ? -32.788 -18.876 12.025 1.00 71.12 199 TRP A O 1
ATOM 1578 N N . SER A 1 200 ? -33.114 -20.684 13.306 1.00 67.44 200 SER A N 1
ATOM 1579 C CA . SER A 1 200 ? -34.292 -20.163 14.004 1.00 67.44 200 SER A CA 1
ATOM 1580 C C . SER A 1 200 ? -33.867 -19.710 15.397 1.00 67.44 200 SER A C 1
ATOM 1582 O O . SER A 1 200 ? -33.443 -20.540 16.210 1.00 67.44 200 SER A O 1
ATOM 1584 N N . PHE A 1 201 ? -33.972 -18.416 15.689 1.00 68.12 201 PHE A N 1
ATOM 1585 C CA . PHE A 1 201 ? -33.770 -17.922 17.047 1.00 68.12 201 PHE A CA 1
ATOM 1586 C C . PHE A 1 201 ? -35.046 -18.223 17.836 1.00 68.12 201 PHE A C 1
ATOM 1588 O O . PHE A 1 201 ? -36.044 -17.521 17.733 1.00 68.12 201 PHE A O 1
ATOM 1595 N N . GLY A 1 202 ? -35.045 -19.345 18.558 1.00 59.09 202 GLY A N 1
ATOM 1596 C CA . GLY A 1 202 ? -36.190 -19.768 19.357 1.00 59.09 202 GLY A CA 1
ATOM 1597 C C . GLY A 1 202 ? -36.437 -18.791 20.500 1.00 59.09 202 GLY A C 1
ATOM 1598 O O . GLY A 1 202 ? -35.773 -18.876 21.531 1.00 59.09 202 GLY A O 1
ATOM 1599 N N . ASP A 1 203 ? -37.399 -17.889 20.336 1.00 57.25 203 ASP A N 1
ATOM 1600 C CA . ASP A 1 203 ? -37.849 -17.014 21.414 1.00 57.25 203 ASP A CA 1
ATOM 1601 C C . ASP A 1 203 ? -38.797 -17.812 22.321 1.00 57.25 203 ASP A C 1
ATOM 1603 O O . ASP A 1 203 ? -40.021 -17.809 22.190 1.00 57.25 203 ASP A O 1
ATOM 1607 N N . GLN A 1 204 ? -38.214 -18.618 23.210 1.00 52.75 204 GLN A N 1
ATOM 1608 C CA . GLN A 1 204 ? -38.964 -19.475 24.120 1.00 52.75 204 GLN A CA 1
ATOM 1609 C C . GLN A 1 204 ? -39.304 -18.720 25.409 1.00 52.75 204 GLN A C 1
ATOM 1611 O O . GLN A 1 204 ? -38.835 -19.062 26.490 1.00 52.75 204 GLN A O 1
ATOM 1616 N N . GLN A 1 205 ? -40.162 -17.704 25.309 1.00 48.84 205 GLN A N 1
ATOM 1617 C CA . GLN A 1 205 ? -40.941 -17.247 26.462 1.00 48.84 205 GLN A CA 1
ATOM 1618 C C . GLN A 1 205 ? -42.285 -17.970 26.462 1.00 48.84 205 GLN A C 1
ATOM 1620 O O . GLN A 1 205 ? -43.331 -17.428 26.115 1.00 48.84 205 GLN A O 1
ATOM 1625 N N . VAL A 1 206 ? -42.248 -19.243 26.856 1.00 43.28 206 VAL A N 1
ATOM 1626 C CA . VAL A 1 206 ? -43.462 -19.955 27.252 1.00 43.28 206 VAL A CA 1
ATOM 1627 C C . VAL A 1 206 ? -43.841 -19.424 28.630 1.00 43.28 206 VAL A C 1
ATOM 1629 O O . VAL A 1 206 ? -43.316 -19.876 29.646 1.00 43.28 206 VAL A O 1
ATOM 1632 N N . ALA A 1 207 ? -44.745 -18.447 28.674 1.00 37.53 207 ALA A N 1
ATOM 1633 C CA . ALA A 1 207 ? -45.500 -18.172 29.886 1.00 37.53 207 ALA A CA 1
ATOM 1634 C C . ALA A 1 207 ? -46.372 -19.406 30.166 1.00 37.53 207 ALA A C 1
ATOM 1636 O O . ALA A 1 207 ? -47.402 -19.630 29.527 1.00 37.53 207 ALA A O 1
ATOM 1637 N N . VAL A 1 208 ? -45.904 -20.268 31.068 1.00 38.22 208 VAL A N 1
ATOM 1638 C CA . VAL A 1 208 ? -46.695 -21.376 31.599 1.00 38.22 208 VAL A CA 1
ATOM 1639 C C . VAL A 1 208 ? -47.720 -20.771 32.554 1.00 38.22 208 VAL A C 1
ATOM 1641 O O . VAL A 1 208 ? -47.437 -20.566 33.729 1.00 38.22 208 VAL A O 1
ATOM 1644 N N . GLU A 1 209 ? -48.914 -20.470 32.051 1.00 37.72 209 GLU A N 1
ATOM 1645 C CA . GLU A 1 209 ? -50.092 -20.459 32.914 1.00 37.72 209 GLU A CA 1
ATOM 1646 C C . GLU A 1 209 ? -50.497 -21.915 33.157 1.00 37.72 209 GLU A C 1
ATOM 1648 O O . GLU A 1 209 ? -51.046 -22.590 32.280 1.00 37.72 209 GLU A O 1
ATOM 1653 N N . GLU A 1 210 ? -50.175 -22.411 34.354 1.00 40.66 210 GLU A N 1
ATOM 1654 C CA . GLU A 1 210 ? -50.822 -23.589 34.918 1.00 40.66 210 GLU A CA 1
ATOM 1655 C C . GLU A 1 210 ? -52.307 -23.271 35.101 1.00 40.66 210 GLU A C 1
ATOM 1657 O O . GLU A 1 210 ? -52.702 -22.578 36.033 1.00 40.66 210 GLU A O 1
ATOM 1662 N N . ASN A 1 211 ? -53.146 -23.808 34.221 1.00 33.62 211 ASN A N 1
ATOM 1663 C CA . ASN A 1 211 ? -54.527 -24.086 34.568 1.00 33.62 211 ASN A CA 1
ATOM 1664 C C . ASN A 1 211 ? -54.855 -25.511 34.148 1.00 33.62 211 ASN A C 1
ATOM 1666 O O . ASN A 1 211 ? -54.641 -25.924 33.008 1.00 33.62 211 ASN A O 1
ATOM 1670 N N . GLY A 1 212 ? -55.304 -26.271 35.144 1.00 41.50 212 GLY A N 1
ATOM 1671 C CA . GLY A 1 212 ? -55.629 -27.675 35.027 1.00 41.50 212 GLY A CA 1
ATOM 1672 C C . GLY A 1 212 ? -56.751 -27.950 34.030 1.00 41.50 212 GLY A C 1
ATOM 1673 O O . GLY A 1 212 ? -57.637 -27.129 33.800 1.00 41.50 212 GLY A O 1
ATOM 1674 N N . ASN A 1 213 ? -56.708 -29.193 33.558 1.00 32.09 213 ASN A N 1
ATOM 1675 C CA . ASN A 1 213 ? -57.623 -29.906 32.672 1.00 32.09 213 ASN A CA 1
ATOM 1676 C C . ASN A 1 213 ? -57.345 -29.750 31.174 1.00 32.09 213 ASN A C 1
ATOM 1678 O O . ASN A 1 213 ? -57.520 -28.702 30.561 1.00 32.09 213 ASN A O 1
ATOM 1682 N N . GLY A 1 214 ? -56.883 -30.871 30.614 1.00 41.41 214 GLY A N 1
ATOM 1683 C CA . GLY A 1 214 ? -56.474 -31.017 29.229 1.00 41.41 214 GLY A CA 1
ATOM 1684 C C . GLY A 1 214 ? -57.618 -30.868 28.233 1.00 41.41 214 GLY A C 1
ATOM 1685 O O . GLY A 1 214 ? -58.767 -31.196 28.519 1.00 41.41 214 GLY A O 1
ATOM 1686 N N . VAL A 1 215 ? -57.274 -30.382 27.046 1.00 30.45 215 VAL A N 1
ATOM 1687 C CA . VAL A 1 215 ? -57.136 -31.134 25.783 1.00 30.45 215 VAL A CA 1
ATOM 1688 C C . VAL A 1 215 ? -56.625 -30.124 24.728 1.00 30.45 215 VAL A C 1
ATOM 1690 O O . VAL A 1 215 ? -56.858 -28.924 24.852 1.00 30.45 215 VAL A O 1
ATOM 1693 N N . ASP A 1 216 ? -55.834 -30.615 23.772 1.00 30.89 216 ASP A N 1
ATOM 1694 C CA . ASP A 1 216 ? -54.850 -29.920 22.923 1.00 30.89 216 ASP A CA 1
ATOM 1695 C C . ASP A 1 216 ? -55.217 -28.581 22.248 1.00 30.89 216 ASP A C 1
ATOM 1697 O O . ASP A 1 216 ? -56.312 -28.360 21.732 1.00 30.89 216 ASP A O 1
ATOM 1701 N N . ARG A 1 217 ? -54.190 -27.717 22.191 1.00 30.30 217 ARG A N 1
ATOM 1702 C CA . ARG A 1 217 ? -54.148 -26.361 21.622 1.00 30.30 217 ARG A CA 1
ATOM 1703 C C . ARG A 1 217 ? -53.751 -26.361 20.139 1.00 30.30 217 ARG A C 1
ATOM 1705 O O . ARG A 1 217 ? -52.689 -26.864 19.790 1.00 30.30 217 ARG A O 1
ATOM 1712 N N . VAL A 1 218 ? -54.499 -25.623 19.315 1.00 37.47 218 VAL A N 1
ATOM 1713 C CA . VAL A 1 218 ? -53.968 -24.901 18.142 1.00 37.47 218 VAL A CA 1
ATOM 1714 C C . VAL A 1 218 ? -54.563 -23.491 18.162 1.00 37.47 218 VAL A C 1
ATOM 1716 O O . VAL A 1 218 ? -55.724 -23.291 17.828 1.00 37.47 218 VAL A O 1
ATOM 1719 N N . VAL A 1 219 ? -53.773 -22.516 18.603 1.00 31.34 219 VAL A N 1
ATOM 1720 C CA . VAL A 1 219 ? -54.052 -21.070 18.552 1.00 31.34 219 VAL A CA 1
ATOM 1721 C C . VAL A 1 219 ? -52.675 -20.440 18.353 1.00 31.34 219 VAL A C 1
ATOM 1723 O O . VAL A 1 219 ? -51.743 -20.831 19.044 1.00 31.34 219 VAL A O 1
ATOM 1726 N N . GLY A 1 220 ? -52.391 -19.526 17.441 1.00 27.50 220 GLY A N 1
ATOM 1727 C CA . GLY A 1 220 ? -53.177 -18.654 16.585 1.00 27.50 220 GLY A CA 1
ATOM 1728 C C . GLY A 1 220 ? -52.217 -17.510 16.240 1.00 27.50 220 GLY A C 1
ATOM 1729 O O . GLY A 1 220 ? -51.395 -17.125 17.069 1.00 27.50 220 GLY A O 1
ATOM 1730 N N . THR A 1 221 ? -52.245 -17.030 15.003 1.00 35.78 221 THR A N 1
ATOM 1731 C CA . THR A 1 221 ? -51.419 -15.920 14.513 1.00 35.78 221 THR A CA 1
ATOM 1732 C C . THR A 1 221 ? -51.648 -14.677 15.380 1.00 35.78 221 THR A C 1
ATOM 1734 O O . THR A 1 221 ? -52.780 -14.211 15.470 1.00 35.78 221 THR A O 1
ATOM 1737 N N . ILE A 1 222 ? -50.602 -14.133 16.011 1.00 32.19 222 ILE A N 1
ATOM 1738 C CA . ILE A 1 222 ? -50.683 -12.853 16.730 1.00 32.19 222 ILE A CA 1
ATOM 1739 C C . ILE A 1 222 ? -50.086 -11.776 15.827 1.00 32.19 222 ILE A C 1
ATOM 1741 O O . ILE A 1 222 ? -48.873 -11.599 15.740 1.00 32.19 222 ILE A O 1
ATOM 1745 N N . THR A 1 223 ? -50.965 -11.077 15.117 1.00 32.09 223 THR A N 1
ATOM 1746 C CA . THR A 1 223 ? -50.706 -9.752 14.552 1.00 32.09 223 THR A CA 1
ATOM 1747 C C . THR A 1 223 ? -50.544 -8.766 15.706 1.00 32.09 223 THR A C 1
ATOM 1749 O O . THR A 1 223 ? -51.506 -8.514 16.429 1.00 32.09 223 THR A O 1
ATOM 1752 N N . LEU A 1 224 ? -49.342 -8.222 15.905 1.00 34.28 224 LEU A N 1
ATOM 1753 C CA . LEU A 1 224 ? -49.142 -7.100 16.823 1.00 34.28 224 LEU A CA 1
ATOM 1754 C C . LEU A 1 224 ? -49.501 -5.805 16.091 1.00 34.28 224 LEU A C 1
ATOM 1756 O O . LEU A 1 224 ? -48.738 -5.301 15.268 1.00 34.28 224 LEU A O 1
ATOM 1760 N N . GLU A 1 225 ? -50.710 -5.324 16.368 1.00 29.14 225 GLU A N 1
ATOM 1761 C CA . GLU A 1 225 ? -51.187 -3.997 15.995 1.00 29.14 225 GLU A 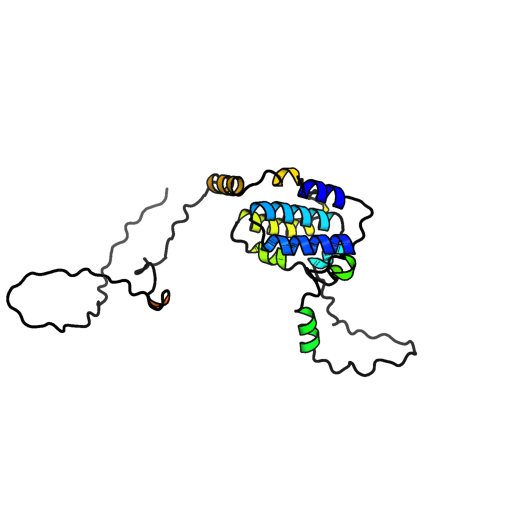CA 1
ATOM 1762 C C . GLU A 1 225 ? -50.314 -2.912 16.641 1.00 29.14 225 GLU A C 1
ATOM 1764 O O . GLU A 1 225 ? -49.935 -2.980 17.811 1.00 29.14 225 GLU A O 1
ATOM 1769 N N . SER A 1 226 ? -49.987 -1.903 15.838 1.00 35.31 226 SER A N 1
ATOM 1770 C CA . SER A 1 226 ? -49.263 -0.701 16.226 1.00 35.31 226 SER A CA 1
ATOM 1771 C C . SER A 1 226 ? -50.155 0.218 17.064 1.00 35.31 226 SER A C 1
ATOM 1773 O O . SER A 1 226 ? -50.988 0.937 16.510 1.00 35.31 226 SER A O 1
ATOM 1775 N N . GLU A 1 227 ? -49.964 0.241 18.383 1.00 29.66 227 GLU A N 1
ATOM 1776 C CA . GLU A 1 227 ? -50.500 1.313 19.226 1.00 29.66 227 GLU A CA 1
ATOM 1777 C C . GLU A 1 227 ? -49.492 2.464 19.334 1.00 29.66 227 GLU A C 1
ATOM 1779 O O . GLU A 1 227 ? -48.480 2.399 20.035 1.00 29.66 227 GLU A O 1
ATOM 1784 N N . ASP A 1 228 ? -49.813 3.531 18.608 1.00 36.56 228 ASP A N 1
ATOM 1785 C CA . ASP A 1 228 ? -49.210 4.855 18.675 1.00 36.56 228 ASP A CA 1
ATOM 1786 C C . ASP A 1 228 ? -49.452 5.460 20.071 1.00 36.56 228 ASP A C 1
ATOM 1788 O O . ASP A 1 228 ? -50.586 5.770 20.450 1.00 36.56 228 ASP A O 1
ATOM 1792 N N . ARG A 1 229 ? -48.394 5.598 20.879 1.00 31.52 229 ARG A N 1
ATOM 1793 C CA . ARG A 1 229 ? -48.437 6.385 22.119 1.00 31.52 229 ARG A CA 1
ATOM 1794 C C . ARG A 1 229 ? -47.385 7.482 22.082 1.00 31.52 229 ARG A C 1
ATOM 1796 O O . ARG A 1 229 ? -46.199 7.242 22.289 1.00 31.52 229 ARG A O 1
ATOM 1803 N N . ASP A 1 230 ? -47.884 8.699 21.881 1.00 36.66 230 ASP A N 1
ATOM 1804 C CA . ASP A 1 230 ? -47.208 9.983 22.047 1.00 36.66 230 ASP A CA 1
ATOM 1805 C C . ASP A 1 230 ? -46.380 10.049 23.344 1.00 36.66 230 ASP A C 1
ATOM 1807 O O . ASP A 1 230 ? -46.890 10.331 24.435 1.00 36.66 230 ASP A O 1
ATOM 1811 N N . VAL A 1 231 ? -45.063 9.863 23.231 1.00 38.16 231 VAL A N 1
ATOM 1812 C CA . VAL A 1 231 ? -44.118 10.192 24.305 1.00 38.16 231 VAL A CA 1
ATOM 1813 C C . VAL A 1 231 ? -43.603 11.614 24.080 1.00 38.16 231 VAL A C 1
ATOM 1815 O O . VAL A 1 231 ? -42.741 11.880 23.240 1.00 38.16 231 VAL A O 1
ATOM 1818 N N . LYS A 1 232 ? -44.157 12.552 24.857 1.00 35.62 232 LYS A N 1
ATOM 1819 C CA . LYS A 1 232 ? -43.740 13.960 24.930 1.00 35.62 232 LYS A CA 1
ATOM 1820 C C . LYS A 1 232 ? -42.225 14.079 25.145 1.00 35.62 232 LYS A C 1
ATOM 1822 O O . LYS A 1 232 ? -41.691 13.654 26.166 1.00 35.62 232 LYS A O 1
ATOM 1827 N N . ARG A 1 233 ? -41.551 14.728 24.191 1.00 40.22 233 ARG A N 1
ATOM 1828 C CA . ARG A 1 233 ? -40.126 15.085 24.242 1.00 40.22 233 ARG A CA 1
ATOM 1829 C C . ARG A 1 233 ? -39.864 16.110 25.349 1.00 40.22 233 ARG A C 1
ATOM 1831 O O . ARG A 1 233 ? -40.415 17.210 25.309 1.00 40.22 233 ARG A O 1
ATOM 1838 N N . LEU A 1 234 ? -38.969 15.790 26.284 1.00 35.75 234 LEU A N 1
ATOM 1839 C CA . LEU A 1 234 ? -38.338 16.791 27.143 1.00 35.75 234 LEU A CA 1
ATOM 1840 C C . LEU A 1 234 ? -37.124 17.383 26.418 1.00 35.75 234 LEU A C 1
ATOM 1842 O O . LEU A 1 234 ? -36.190 16.683 26.030 1.00 35.75 234 LEU A O 1
ATOM 1846 N N . ARG A 1 235 ? -37.204 18.696 26.204 1.00 34.28 235 ARG A N 1
ATOM 1847 C CA . ARG A 1 235 ? -36.190 19.581 25.630 1.00 34.28 235 ARG A CA 1
ATOM 1848 C C . ARG A 1 235 ? -35.001 19.656 26.592 1.00 34.28 235 ARG A C 1
ATOM 1850 O O . ARG A 1 235 ? -35.178 20.099 27.721 1.00 34.28 235 ARG A O 1
ATOM 1857 N N . ILE A 1 236 ? -33.811 19.250 26.153 1.00 37.75 236 ILE A N 1
ATOM 1858 C CA . ILE A 1 236 ? -32.562 19.567 26.855 1.00 37.75 236 ILE A CA 1
ATOM 1859 C C . ILE A 1 236 ? -31.920 20.719 26.088 1.00 37.75 236 ILE A C 1
ATOM 1861 O O . ILE A 1 236 ? -31.517 20.564 24.935 1.00 37.75 236 ILE A O 1
ATOM 1865 N N . GLU A 1 237 ? -31.935 21.894 26.711 1.00 40.25 237 GLU A N 1
ATOM 1866 C CA . GLU A 1 237 ? -31.277 23.097 26.217 1.00 40.25 237 GLU A CA 1
ATOM 1867 C C . GLU A 1 237 ? -29.759 22.973 26.365 1.00 40.25 237 GLU A C 1
ATOM 1869 O O . GLU A 1 237 ? -29.239 22.433 27.341 1.00 40.25 237 GLU A O 1
ATOM 1874 N N . SER A 1 238 ? -29.070 23.466 25.343 1.00 38.56 238 SER A N 1
ATOM 1875 C CA . SER A 1 238 ? -27.625 23.601 25.245 1.00 38.56 238 SER A CA 1
ATOM 1876 C C . SER A 1 238 ? -27.073 24.606 26.257 1.00 38.56 238 SER A C 1
ATOM 1878 O O . SER A 1 238 ? -27.545 25.744 26.287 1.00 38.56 238 SER A O 1
ATOM 1880 N N . TYR A 1 239 ? -26.007 24.219 26.956 1.00 41.72 239 TYR A N 1
ATOM 1881 C CA . TYR A 1 239 ? -24.951 25.114 27.434 1.00 41.72 239 TYR A CA 1
ATOM 1882 C C . TYR A 1 239 ? -23.591 24.509 27.090 1.00 41.72 239 TYR A C 1
ATOM 1884 O O . TYR A 1 239 ? -23.455 23.271 27.229 1.00 41.72 239 TYR A O 1
#